Protein AF-A0A3D1PE70-F1 (afdb_monomer)

pLDDT: mean 78.67, std 14.37, range [37.0, 93.88]

Solvent-accessible surface area (backbone atoms only — not comparable to full-atom values): 13485 Å² total; per-residue (Å²): 124,36,51,36,52,61,86,93,71,68,88,75,80,62,60,31,45,85,54,36,92,69,59,23,53,46,77,56,96,89,38,70,42,50,42,61,92,52,40,62,61,41,65,96,78,42,99,58,45,47,35,40,75,51,27,94,82,65,48,43,40,75,50,73,81,62,88,86,64,77,74,84,58,88,68,78,70,80,57,68,86,72,36,98,80,73,73,86,62,95,57,90,55,54,62,60,55,51,52,50,31,46,50,36,60,48,36,80,76,49,80,69,43,70,45,99,84,59,30,42,30,40,68,47,76,37,80,96,67,79,42,68,54,73,47,71,52,56,78,43,95,89,44,94,51,60,36,67,59,71,69,66,44,69,69,52,53,49,64,24,28,57,50,49,53,52,52,50,52,53,39,54,75,43,95,47,53,92,82,54,88,85,88,81,57,70,67,55,54,29,56,76,70,53,48,73,77,47,81,89,54,53,72,67,55,50,53,51,50,52,53,56,39,53,65,74,89

Radius of gyration: 24.35 Å; Cα contacts (8 Å, |Δi|>4): 248; chains: 1; bounding box: 53×46×65 Å

Foldseek 3Di:
DFWWFDPPQDPLPCQLQVVQPQSQWDADPNDITGNRVRDPQCPPNDPHRSSQVRDPSRDTDDDDDPPPDDPVPVPDDDDCVLAPVSDFDDDPCPVVLVVVLVLLQCQPVAPWDQDPVLATKGKDADDVNPDMDIDFAAPFPPDPHTDNDSVVSVVRDSCLSLVSVSLVSVLRNDPCSPPDDDDDDLVVSCVSSVVVVDPVDDPVRSVVVSVVSPRRD

Sequence (217 aa):
MPYTIPNNSCVGCDNCRPQCPTGAIKIENNEYWIDPSVCNNCEGYYPEPQCVVACPNNFPMPRQAKRGRCKVEPREATSPDLFSNGKSNPFASAIAIWEACNVLSQRTSLPWEIDENSHMCYSRKITQGRGAIAFYITQSPNQNERVTKLEAIEALDIRAACIHLIFAAHATALDRPWEQEFAIDDRQIEKYLGLEKRKDLSKNAKLTLIKNILNQA

Secondary structure (DSSP, 8-state):
--EEPPTTT-----TTSTT-TT--EEEETTEEEE-TTT--TTTTT-SS-HHHHT-TT--PEE----TTS-----PPPS-GGG-TTS-----TTHHHHHHHHHHHHHGGGS--EE-TTS-EEEEEEEGGGTEEEEEE-EEETTEEEE--STHHHHT--THHHHHHHHHHHHHTT-SSTTT------HHHHHHHTTGGG--SS-HHHHHHHHHHHHTT-

Structure (mmCIF, N/CA/C/O backbone):
data_AF-A0A3D1PE70-F1
#
_entry.id   AF-A0A3D1PE70-F1
#
loop_
_atom_site.group_PDB
_atom_site.id
_atom_site.type_symbol
_atom_site.label_atom_id
_atom_site.label_alt_id
_atom_site.label_comp_id
_atom_site.label_asym_id
_atom_site.label_entity_id
_atom_site.label_seq_id
_atom_site.pdbx_PDB_ins_code
_atom_site.Cartn_x
_atom_site.Cartn_y
_atom_site.Cartn_z
_atom_site.occupancy
_atom_site.B_iso_or_equiv
_atom_site.auth_seq_id
_atom_site.auth_comp_id
_atom_site.auth_asym_id
_atom_site.auth_atom_id
_atom_site.pdbx_PDB_model_num
ATOM 1 N N . MET A 1 1 ? 23.855 -7.505 -13.836 1.00 60.97 1 MET A N 1
ATOM 2 C CA . MET A 1 1 ? 23.068 -6.301 -13.455 1.00 60.97 1 MET A CA 1
ATOM 3 C C . MET A 1 1 ? 22.885 -5.438 -14.693 1.00 60.97 1 MET A C 1
ATOM 5 O O . MET A 1 1 ? 23.907 -5.139 -15.298 1.00 60.97 1 MET A O 1
ATOM 9 N N . PRO A 1 2 ? 21.649 -5.065 -15.072 1.00 75.94 2 PRO A N 1
ATOM 10 C CA . PRO A 1 2 ? 21.391 -4.333 -16.312 1.00 75.94 2 PRO A CA 1
ATOM 11 C C . PRO A 1 2 ? 21.965 -2.909 -16.275 1.00 75.94 2 PRO A C 1
ATOM 13 O O . PRO A 1 2 ? 22.183 -2.334 -15.206 1.00 75.94 2 PRO A O 1
ATOM 16 N N . TYR A 1 3 ? 22.172 -2.333 -17.454 1.00 85.19 3 TYR A N 1
ATOM 17 C CA . TYR A 1 3 ? 22.677 -0.974 -17.657 1.00 85.19 3 TYR A CA 1
ATOM 18 C C . TYR A 1 3 ? 21.535 0.051 -17.748 1.00 85.19 3 TYR A C 1
ATOM 20 O O . TYR A 1 3 ? 20.396 -0.299 -18.049 1.00 85.19 3 TYR A O 1
ATOM 28 N N . THR A 1 4 ? 21.821 1.325 -17.472 1.00 88.44 4 THR A N 1
ATOM 29 C CA . THR A 1 4 ? 20.859 2.429 -17.612 1.00 88.44 4 THR A CA 1
ATOM 30 C C . THR A 1 4 ? 21.514 3.645 -18.258 1.00 88.44 4 THR A C 1
ATOM 32 O O . THR A 1 4 ? 22.680 3.949 -18.002 1.00 88.44 4 THR A O 1
ATOM 35 N N . ILE A 1 5 ? 20.745 4.365 -19.071 1.00 88.69 5 ILE A N 1
ATOM 36 C CA . ILE A 1 5 ? 21.130 5.661 -19.636 1.00 88.69 5 ILE A CA 1
ATOM 37 C C . ILE A 1 5 ? 20.519 6.739 -18.729 1.00 88.69 5 ILE A C 1
ATOM 39 O O . ILE A 1 5 ? 19.303 6.722 -18.537 1.00 88.69 5 ILE A O 1
ATOM 43 N N . PRO A 1 6 ? 21.312 7.614 -18.089 1.00 83.12 6 PRO A N 1
ATOM 44 C CA . PRO A 1 6 ? 20.760 8.717 -17.313 1.00 83.12 6 PRO A CA 1
ATOM 45 C C . PRO A 1 6 ? 20.106 9.755 -18.227 1.00 83.12 6 PRO A C 1
ATOM 47 O O . PRO A 1 6 ? 20.629 10.070 -19.300 1.00 83.12 6 PRO A O 1
ATOM 50 N N . ASN A 1 7 ? 18.992 10.326 -17.770 1.00 75.75 7 ASN A N 1
ATOM 51 C CA . ASN A 1 7 ? 18.306 11.406 -18.475 1.00 75.75 7 ASN A CA 1
ATOM 52 C C . ASN A 1 7 ? 19.275 12.576 -18.720 1.00 75.75 7 ASN A C 1
ATOM 54 O O . ASN A 1 7 ? 20.126 12.870 -17.877 1.00 75.75 7 ASN A O 1
ATOM 58 N N . ASN A 1 8 ? 19.155 13.227 -19.879 1.00 78.62 8 ASN A N 1
ATOM 59 C CA . ASN A 1 8 ? 20.004 14.341 -20.329 1.00 78.62 8 ASN A CA 1
ATOM 60 C C . ASN A 1 8 ? 21.509 14.038 -20.479 1.00 78.62 8 ASN A C 1
ATOM 62 O O . ASN A 1 8 ? 22.286 14.953 -20.730 1.00 78.62 8 ASN A O 1
ATOM 66 N N . SER A 1 9 ? 21.947 12.783 -20.331 1.00 80.81 9 SER A N 1
ATOM 67 C CA . SER A 1 9 ? 23.360 12.398 -20.520 1.00 80.81 9 SER A CA 1
ATOM 68 C C . SER A 1 9 ? 23.642 11.809 -21.909 1.00 80.81 9 SER A C 1
ATOM 70 O O . SER A 1 9 ? 24.790 11.737 -22.347 1.00 80.81 9 SER A O 1
ATOM 72 N N . CYS A 1 10 ? 22.596 11.384 -22.621 1.00 87.81 10 CYS A N 1
ATOM 73 C CA . CYS A 1 10 ? 22.691 10.874 -23.983 1.00 87.81 10 CYS A CA 1
ATOM 74 C C . CYS A 1 10 ? 22.552 12.012 -24.999 1.00 87.81 10 CYS A C 1
ATOM 76 O O . CYS A 1 10 ? 21.609 12.792 -24.929 1.00 87.81 10 CYS A O 1
ATOM 78 N N . VAL A 1 11 ? 23.452 12.056 -25.983 1.00 86.75 11 VAL A N 1
ATOM 79 C CA . VAL A 1 11 ? 23.419 13.027 -27.095 1.00 86.75 11 VAL A CA 1
ATOM 80 C C . VAL A 1 11 ? 22.665 12.513 -28.328 1.00 86.75 11 VAL A C 1
ATOM 82 O O . VAL A 1 11 ? 22.659 13.164 -29.365 1.00 86.75 11 VAL A O 1
ATOM 85 N N . GLY A 1 12 ? 22.065 11.323 -28.249 1.00 86.88 12 GLY A N 1
ATOM 86 C CA . GLY A 1 12 ? 21.242 10.766 -29.324 1.00 86.88 12 GLY A CA 1
ATOM 87 C C . GLY A 1 12 ? 21.992 10.316 -30.584 1.00 86.88 12 GLY A C 1
ATOM 88 O O . GLY A 1 12 ? 21.378 10.214 -31.637 1.00 86.88 12 GLY A O 1
ATOM 89 N N . CYS A 1 13 ? 23.295 10.022 -30.490 1.00 89.69 13 CYS A N 1
ATOM 90 C CA . CYS A 1 13 ? 24.147 9.657 -31.637 1.00 89.69 13 CYS A CA 1
ATOM 91 C C . CYS A 1 13 ? 23.858 8.290 -32.298 1.00 89.69 13 CYS A C 1
ATOM 93 O O . CYS A 1 13 ? 24.517 7.954 -33.271 1.00 89.69 13 CYS A O 1
ATOM 95 N N . ASP A 1 14 ? 22.933 7.490 -31.759 1.00 90.06 14 ASP A N 1
ATOM 96 C CA . ASP A 1 14 ? 22.527 6.146 -32.228 1.00 90.06 14 ASP A CA 1
ATOM 97 C C . ASP A 1 14 ? 23.630 5.065 -32.328 1.00 90.06 14 ASP A C 1
ATOM 99 O O . ASP A 1 14 ? 23.340 3.915 -32.634 1.00 90.06 14 ASP A O 1
ATOM 103 N N . ASN A 1 15 ? 24.889 5.357 -31.986 1.00 90.12 15 ASN A N 1
ATOM 104 C CA . ASN A 1 15 ? 26.000 4.399 -32.124 1.00 90.12 15 ASN A CA 1
ATOM 105 C C . ASN A 1 15 ? 25.818 3.090 -31.334 1.00 90.12 15 ASN A C 1
ATOM 107 O O . ASN A 1 15 ? 26.284 2.034 -31.757 1.00 90.12 15 ASN A O 1
ATOM 111 N N . CYS A 1 16 ? 25.169 3.142 -30.168 1.00 91.94 16 CYS A N 1
ATOM 112 C CA . CYS A 1 16 ? 25.052 1.988 -29.277 1.00 91.94 16 CYS A CA 1
ATOM 113 C C . CYS A 1 16 ? 23.920 1.024 -29.663 1.00 91.94 16 CYS A C 1
ATOM 115 O O . CYS A 1 16 ? 24.015 -0.167 -29.366 1.00 91.94 16 CYS A O 1
ATOM 117 N N . ARG A 1 17 ? 22.856 1.504 -30.319 1.00 91.62 17 ARG A N 1
ATOM 118 C CA . ARG A 1 17 ? 21.642 0.719 -30.592 1.00 91.62 17 ARG A CA 1
ATOM 119 C C . ARG A 1 17 ? 21.876 -0.431 -31.585 1.00 91.62 17 ARG A C 1
ATOM 121 O O . ARG A 1 17 ? 21.475 -1.545 -31.248 1.00 91.62 17 ARG A O 1
ATOM 128 N N . PRO A 1 18 ? 22.563 -0.241 -32.731 1.00 92.94 18 PRO A N 1
ATOM 129 C CA . PRO A 1 18 ? 22.890 -1.333 -33.654 1.00 92.94 18 PRO A CA 1
ATOM 130 C C . PRO A 1 18 ? 23.820 -2.394 -33.057 1.00 92.94 18 PRO A C 1
ATOM 132 O O . PRO A 1 18 ? 23.834 -3.527 -33.521 1.00 92.94 18 PRO A O 1
ATOM 135 N N . GLN A 1 19 ? 24.595 -2.036 -32.029 1.00 92.19 19 GLN A N 1
ATOM 136 C CA . GLN A 1 19 ? 25.578 -2.923 -31.401 1.00 92.19 19 GLN A CA 1
ATOM 137 C C . GLN A 1 19 ? 24.966 -3.841 -30.333 1.00 92.19 19 GLN A C 1
ATOM 139 O O . GLN A 1 19 ? 25.649 -4.710 -29.795 1.00 92.19 19 GLN A O 1
ATOM 144 N N . CYS A 1 20 ? 23.694 -3.644 -29.968 1.00 93.88 20 CYS A N 1
ATOM 145 C CA . CYS A 1 20 ? 23.045 -4.427 -28.923 1.00 93.88 20 CYS A CA 1
ATOM 146 C C . CYS A 1 20 ? 22.500 -5.756 -29.483 1.00 93.88 20 CYS A C 1
ATOM 148 O O . CYS A 1 20 ? 21.502 -5.730 -30.206 1.00 93.88 20 CYS A O 1
ATOM 150 N N . PRO A 1 21 ? 23.061 -6.924 -29.105 1.00 93.12 21 PRO A N 1
ATOM 151 C CA . PRO A 1 21 ? 22.669 -8.212 -29.687 1.00 93.12 21 PRO A CA 1
ATOM 152 C C . PRO A 1 21 ? 21.243 -8.638 -29.318 1.00 93.12 21 PRO A C 1
ATOM 154 O O . PRO A 1 21 ? 20.596 -9.354 -30.074 1.00 93.12 21 PRO A O 1
ATOM 157 N N . THR A 1 22 ? 20.733 -8.187 -28.168 1.00 92.50 22 THR A N 1
ATOM 158 C CA . THR A 1 22 ? 19.374 -8.508 -27.707 1.00 92.50 22 THR A CA 1
ATOM 159 C C . THR A 1 22 ? 18.339 -7.451 -28.092 1.00 92.50 22 THR A C 1
ATOM 161 O O . THR A 1 22 ? 17.163 -7.608 -27.779 1.00 92.50 22 THR A O 1
ATOM 164 N N . GLY A 1 23 ? 18.747 -6.352 -28.739 1.00 92.00 23 GLY A N 1
ATOM 165 C CA . GLY A 1 23 ? 17.838 -5.246 -29.057 1.00 92.00 23 GLY A CA 1
ATOM 166 C C . GLY A 1 23 ? 17.273 -4.534 -27.820 1.00 92.00 23 GLY A C 1
ATOM 167 O O . GLY A 1 23 ? 16.188 -3.959 -27.873 1.00 92.00 23 GLY A O 1
ATOM 168 N N . ALA A 1 24 ? 17.989 -4.565 -26.690 1.00 93.00 24 ALA A N 1
ATOM 169 C CA . ALA A 1 24 ? 17.537 -3.959 -25.438 1.00 93.00 24 ALA A CA 1
ATOM 170 C C . ALA A 1 24 ? 17.485 -2.418 -25.472 1.00 93.00 24 ALA A C 1
ATOM 172 O O . ALA A 1 24 ? 16.843 -1.822 -24.613 1.00 93.00 24 ALA A O 1
ATOM 173 N N . ILE A 1 25 ? 18.152 -1.761 -26.426 1.00 92.50 25 ILE A N 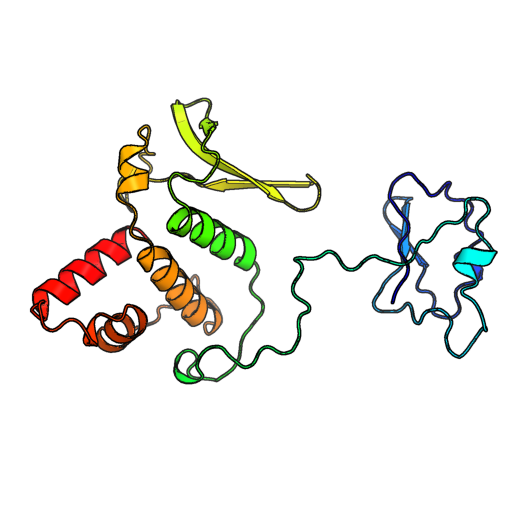1
ATOM 174 C CA . ILE A 1 25 ? 18.187 -0.294 -26.539 1.00 92.50 25 ILE A CA 1
ATOM 175 C C . ILE A 1 25 ? 17.018 0.184 -27.405 1.00 92.50 25 ILE A C 1
ATOM 177 O O . ILE A 1 25 ? 16.936 -0.142 -28.591 1.00 92.50 25 ILE A O 1
ATOM 181 N N . LYS A 1 26 ? 16.127 0.979 -26.813 1.00 91.56 26 LYS A N 1
ATOM 182 C CA . LYS A 1 26 ? 14.909 1.508 -27.439 1.00 91.56 26 LYS A CA 1
ATOM 183 C C . LYS A 1 26 ? 14.900 3.036 -27.386 1.00 91.56 26 LYS A C 1
ATOM 185 O O . LYS A 1 26 ? 15.589 3.644 -26.570 1.00 91.56 26 LYS A O 1
ATOM 190 N N . ILE A 1 27 ? 14.114 3.643 -28.271 1.00 90.94 27 ILE A N 1
ATOM 191 C CA . ILE A 1 27 ? 13.908 5.092 -28.335 1.00 90.94 27 ILE A CA 1
ATOM 192 C C . ILE A 1 27 ? 12.465 5.368 -27.918 1.00 90.94 27 ILE A C 1
ATOM 194 O O . ILE A 1 27 ? 11.539 4.797 -28.493 1.00 90.94 27 ILE A O 1
ATOM 198 N N . GLU A 1 28 ? 12.275 6.227 -26.923 1.00 86.38 2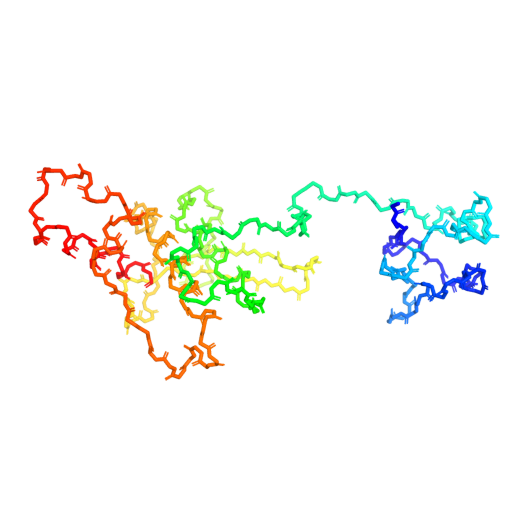8 GLU A N 1
ATOM 199 C CA . GLU A 1 28 ? 10.965 6.682 -26.453 1.00 86.38 28 GLU A CA 1
ATOM 200 C C . GLU A 1 28 ? 11.048 8.189 -26.181 1.00 86.38 28 GLU A C 1
ATOM 202 O O . GLU A 1 28 ? 11.959 8.641 -25.498 1.00 86.38 28 GLU A O 1
ATOM 207 N N . ASN A 1 29 ? 10.129 8.988 -26.735 1.00 84.44 29 ASN A N 1
ATOM 208 C CA . ASN A 1 29 ? 10.133 10.457 -26.604 1.00 84.44 29 ASN A CA 1
ATOM 209 C C . ASN A 1 29 ? 11.464 11.132 -27.005 1.00 84.44 29 ASN A C 1
ATOM 211 O O . ASN A 1 29 ? 11.902 12.072 -26.350 1.00 84.44 29 ASN A O 1
ATOM 215 N N . ASN A 1 30 ? 12.113 10.651 -28.073 1.00 83.62 30 ASN A N 1
ATOM 216 C CA . ASN A 1 30 ? 13.456 11.072 -28.512 1.00 83.62 30 ASN A CA 1
ATOM 217 C C . ASN A 1 30 ? 14.587 10.833 -27.490 1.00 83.62 30 ASN A C 1
ATOM 219 O O . ASN A 1 30 ? 15.711 11.282 -27.706 1.00 83.62 30 ASN A O 1
ATOM 223 N N . GLU A 1 31 ? 14.333 10.081 -26.419 1.00 85.06 31 GLU A N 1
ATOM 224 C CA . GLU A 1 31 ? 15.346 9.653 -25.462 1.00 85.06 31 GLU A CA 1
ATOM 225 C C . GLU A 1 31 ? 15.670 8.168 -25.651 1.00 85.06 31 GLU A C 1
ATOM 227 O O . GLU A 1 31 ? 14.797 7.327 -25.884 1.00 85.06 31 GLU A O 1
ATOM 232 N N . TYR A 1 32 ? 16.954 7.836 -25.537 1.00 89.25 32 TYR A N 1
ATOM 233 C CA . TYR A 1 32 ? 17.416 6.453 -25.565 1.00 89.25 32 TYR A CA 1
ATOM 234 C C . TYR A 1 32 ? 17.303 5.844 -24.173 1.00 89.25 32 TYR A C 1
ATOM 236 O O . TYR A 1 32 ? 17.792 6.411 -23.194 1.00 89.25 32 TYR A O 1
ATOM 244 N N . TRP A 1 33 ? 16.733 4.647 -24.093 1.00 89.81 33 TRP A N 1
ATOM 245 C CA . TRP A 1 33 ? 16.638 3.888 -22.853 1.00 89.81 33 TRP A CA 1
ATOM 246 C C . TRP A 1 33 ? 16.947 2.408 -23.079 1.00 89.81 33 TRP A C 1
ATOM 248 O O . TRP A 1 33 ? 16.923 1.904 -24.202 1.00 89.81 33 TRP A O 1
ATOM 258 N N . ILE A 1 34 ? 17.285 1.710 -21.995 1.00 90.50 34 ILE A N 1
ATOM 259 C CA . ILE A 1 34 ? 17.635 0.286 -22.017 1.00 90.50 34 ILE A CA 1
ATOM 260 C C . ILE A 1 34 ? 16.551 -0.488 -21.288 1.00 90.50 34 ILE A C 1
ATOM 262 O O . ILE A 1 34 ? 16.301 -0.236 -20.108 1.00 90.50 34 ILE A O 1
ATOM 266 N N . ASP A 1 35 ? 15.952 -1.450 -21.979 1.00 88.06 35 ASP A N 1
ATOM 267 C CA . ASP A 1 35 ? 14.992 -2.383 -21.416 1.00 88.06 35 ASP A CA 1
ATOM 268 C C . ASP A 1 35 ? 15.711 -3.407 -20.518 1.00 88.06 35 ASP A C 1
ATOM 270 O O . ASP A 1 35 ? 16.428 -4.284 -21.015 1.00 88.06 35 ASP A O 1
ATOM 274 N N . PRO A 1 36 ? 15.548 -3.327 -19.183 1.00 85.75 36 PRO A N 1
ATOM 275 C CA . PRO A 1 36 ? 16.258 -4.202 -18.261 1.00 85.75 36 PRO A CA 1
ATOM 276 C C . PRO A 1 36 ? 15.756 -5.648 -18.309 1.00 85.75 36 PRO A C 1
ATOM 278 O O . PRO A 1 36 ? 16.435 -6.515 -17.772 1.00 85.75 36 PRO A O 1
ATOM 281 N N . SER A 1 37 ? 14.582 -5.906 -18.899 1.00 83.88 37 SER A N 1
ATOM 282 C CA . SER A 1 37 ? 14.045 -7.264 -19.047 1.00 83.88 37 SER A CA 1
ATOM 283 C C . SER A 1 37 ? 14.691 -8.028 -20.205 1.00 83.88 37 SER A C 1
ATOM 285 O O . SER A 1 37 ? 14.715 -9.254 -20.193 1.00 83.88 37 SER A O 1
ATOM 287 N N . VAL A 1 38 ? 15.258 -7.299 -21.172 1.00 88.31 38 VAL A N 1
ATOM 288 C CA . VAL A 1 38 ? 15.882 -7.843 -22.389 1.00 88.31 38 VAL A CA 1
ATOM 289 C C . VAL A 1 38 ? 17.413 -7.744 -22.338 1.00 88.31 38 VAL A C 1
ATOM 291 O O . VAL A 1 38 ? 18.130 -8.488 -23.010 1.00 88.31 38 VAL A O 1
ATOM 294 N N . CYS A 1 39 ? 17.955 -6.817 -21.547 1.00 90.81 39 CYS A N 1
ATOM 295 C CA . CYS A 1 39 ? 19.394 -6.644 -21.389 1.00 90.81 39 CYS A CA 1
ATOM 296 C C . CYS A 1 39 ? 20.017 -7.815 -20.610 1.00 90.81 39 CYS A C 1
ATOM 298 O O . CYS A 1 39 ? 19.806 -7.955 -19.407 1.00 90.81 39 CYS A O 1
ATOM 300 N N . ASN A 1 40 ? 20.854 -8.602 -21.287 1.00 90.75 40 ASN A N 1
ATOM 301 C CA . ASN A 1 40 ? 21.617 -9.709 -20.705 1.00 90.75 40 ASN A CA 1
ATOM 302 C C . ASN A 1 40 ? 23.107 -9.367 -20.509 1.00 90.75 40 ASN A C 1
ATOM 304 O O . ASN A 1 40 ? 23.944 -10.258 -20.482 1.00 90.75 40 ASN A O 1
ATOM 308 N N . ASN A 1 41 ? 23.467 -8.081 -20.463 1.00 89.69 41 ASN A N 1
ATOM 309 C CA . ASN A 1 41 ? 24.861 -7.628 -20.371 1.00 89.69 41 ASN A CA 1
ATOM 310 C C . ASN A 1 41 ? 25.785 -8.100 -21.513 1.00 89.69 41 ASN A C 1
ATOM 312 O O . ASN A 1 41 ? 26.997 -8.130 -21.339 1.00 89.69 41 ASN A O 1
ATOM 316 N N . CYS A 1 42 ? 25.226 -8.416 -22.688 1.00 91.38 42 CYS A N 1
ATOM 317 C CA . CYS A 1 42 ? 25.945 -9.031 -23.814 1.00 91.38 42 CYS A CA 1
ATOM 318 C C . CYS A 1 42 ? 26.532 -10.421 -23.502 1.00 91.38 42 CYS A C 1
ATOM 320 O O . CYS A 1 42 ? 27.326 -10.933 -24.294 1.00 91.38 42 CYS A O 1
ATOM 322 N N . GLU A 1 43 ? 26.113 -11.060 -22.404 1.00 90.88 43 GLU A N 1
ATOM 323 C CA . GLU A 1 43 ? 26.538 -12.414 -22.050 1.00 90.88 43 GLU A CA 1
ATOM 324 C C . GLU A 1 43 ? 26.170 -13.396 -23.173 1.00 90.88 43 GLU A C 1
ATOM 326 O O . GLU A 1 43 ? 25.064 -13.364 -23.715 1.00 90.88 43 GLU A O 1
ATOM 331 N N . GLY A 1 44 ? 27.125 -14.246 -23.558 1.00 91.12 44 GLY A N 1
ATOM 332 C CA . GLY A 1 44 ? 26.972 -15.189 -24.672 1.00 91.12 44 GLY A CA 1
ATOM 333 C C . GLY A 1 44 ? 27.202 -14.600 -26.070 1.00 91.12 44 GLY A C 1
ATOM 334 O O . GLY A 1 44 ? 27.226 -15.364 -27.029 1.00 91.12 44 GLY A O 1
ATOM 335 N N . TYR A 1 45 ? 27.417 -13.284 -26.194 1.00 91.69 45 TYR A N 1
ATOM 336 C CA . TYR A 1 45 ? 27.720 -12.624 -27.472 1.00 91.69 45 TYR A CA 1
ATOM 337 C C . TYR A 1 45 ? 29.105 -11.969 -27.476 1.00 91.69 45 TYR A C 1
ATOM 339 O O . TYR A 1 45 ? 29.873 -12.167 -28.413 1.00 91.69 45 TYR A O 1
ATOM 347 N N . TYR A 1 46 ? 29.440 -11.217 -26.423 1.00 91.12 46 TYR A N 1
ATOM 348 C CA . TYR A 1 46 ? 30.694 -10.466 -26.316 1.00 91.12 46 TYR A CA 1
ATOM 349 C C . TYR A 1 46 ? 31.271 -10.551 -24.894 1.00 91.12 46 TYR A C 1
ATOM 351 O O . TYR A 1 46 ? 30.505 -10.705 -23.943 1.00 91.12 46 TYR A O 1
ATOM 359 N N . PRO A 1 47 ? 32.603 -10.422 -24.721 1.00 89.12 47 PRO A N 1
ATOM 360 C CA . PRO A 1 47 ? 33.229 -10.419 -23.396 1.00 89.12 47 PRO A CA 1
ATOM 361 C C . PRO A 1 47 ? 32.909 -9.150 -22.593 1.00 89.12 47 PRO A C 1
ATOM 363 O O . PRO A 1 47 ? 32.940 -9.175 -21.367 1.00 89.12 47 PRO A O 1
ATOM 366 N N . GLU A 1 48 ? 32.581 -8.052 -23.280 1.00 88.69 48 GLU A N 1
ATOM 367 C CA . GLU A 1 48 ? 32.240 -6.766 -22.676 1.00 88.69 48 GLU A CA 1
ATOM 368 C C . GLU A 1 48 ? 30.992 -6.150 -23.339 1.00 88.69 48 GLU A C 1
ATOM 370 O O . GLU A 1 48 ? 30.734 -6.392 -24.527 1.00 88.69 48 GLU A O 1
ATOM 375 N N . PRO A 1 49 ? 30.208 -5.328 -22.612 1.00 91.12 49 PRO A N 1
ATOM 376 C CA . PRO A 1 49 ? 29.015 -4.686 -23.155 1.00 91.12 49 PRO A CA 1
ATOM 377 C C . PRO A 1 49 ? 29.333 -3.692 -24.276 1.00 91.12 49 PRO A C 1
ATOM 379 O O . PRO A 1 49 ? 29.867 -2.606 -24.045 1.00 91.12 49 PRO A O 1
ATOM 382 N N . GLN A 1 50 ? 28.909 -4.022 -25.496 1.00 93.00 50 GLN A N 1
ATOM 383 C CA . GLN A 1 50 ? 29.209 -3.216 -26.685 1.00 93.00 50 GLN A CA 1
ATOM 384 C C . GLN A 1 50 ? 28.611 -1.806 -26.626 1.00 93.00 50 GLN A C 1
ATOM 386 O O . GLN A 1 50 ? 29.184 -0.860 -27.154 1.00 93.00 50 GLN A O 1
ATOM 391 N N . CYS A 1 51 ? 27.488 -1.630 -25.926 1.00 91.88 51 CYS A N 1
ATOM 392 C CA . CYS A 1 51 ? 26.871 -0.319 -25.742 1.00 91.88 51 CYS A CA 1
ATOM 393 C C . CYS A 1 51 ? 27.718 0.652 -24.904 1.00 91.88 51 CYS A C 1
ATOM 395 O O . CYS A 1 51 ? 27.582 1.860 -25.083 1.00 91.88 51 CYS A O 1
ATOM 397 N N . VAL A 1 52 ? 28.579 0.141 -24.017 1.00 90.38 52 VAL A N 1
ATOM 398 C CA . VAL A 1 52 ? 29.524 0.946 -23.229 1.00 90.38 52 VAL A CA 1
ATOM 399 C C . VAL A 1 52 ? 30.729 1.310 -24.090 1.00 90.38 52 VAL A C 1
ATOM 401 O O . VAL A 1 52 ? 31.102 2.476 -24.150 1.00 90.38 52 VAL A O 1
ATOM 404 N N . VAL A 1 53 ? 31.270 0.331 -24.822 1.00 89.81 53 VAL A N 1
ATOM 405 C CA . VAL A 1 53 ? 32.424 0.510 -25.720 1.00 89.81 53 VAL A CA 1
ATOM 406 C C . VAL A 1 53 ? 32.115 1.495 -26.853 1.00 89.81 53 VAL A C 1
ATOM 408 O O . VAL A 1 53 ? 32.942 2.335 -27.192 1.00 89.81 53 VAL A O 1
ATOM 411 N N . ALA A 1 54 ? 30.912 1.425 -27.425 1.00 89.19 54 ALA A N 1
ATOM 412 C CA . ALA A 1 54 ? 30.503 2.268 -28.546 1.00 89.19 54 ALA A CA 1
ATOM 413 C C . ALA A 1 54 ? 30.121 3.705 -28.146 1.00 89.19 54 ALA A C 1
ATOM 415 O O . ALA A 1 54 ? 29.897 4.542 -29.026 1.00 89.19 54 ALA A O 1
ATOM 416 N N . CYS A 1 55 ? 29.989 4.012 -26.849 1.00 90.00 55 CYS A N 1
ATOM 417 C CA . CYS A 1 55 ? 29.537 5.332 -26.424 1.00 90.00 55 CYS A CA 1
ATOM 418 C C . CYS A 1 55 ? 30.701 6.312 -26.220 1.00 90.00 55 CYS A C 1
ATOM 420 O O . CYS A 1 55 ? 31.526 6.096 -25.332 1.00 90.00 55 CYS A O 1
ATOM 422 N N . PRO A 1 56 ? 30.715 7.459 -26.925 1.00 85.62 56 PRO A N 1
ATOM 423 C CA . PRO A 1 56 ? 31.775 8.459 -26.776 1.00 85.62 56 PRO A CA 1
ATOM 424 C C . PRO A 1 56 ? 31.779 9.133 -25.395 1.00 85.62 56 PRO A C 1
ATOM 426 O O . PRO A 1 56 ? 32.815 9.606 -24.941 1.00 85.62 56 PRO A O 1
ATOM 429 N N . ASN A 1 57 ? 30.629 9.153 -24.713 1.00 83.62 57 ASN A N 1
ATOM 430 C CA . ASN A 1 57 ? 30.436 9.835 -23.431 1.00 83.62 57 ASN A CA 1
ATOM 431 C C . ASN A 1 57 ? 30.413 8.865 -22.236 1.00 83.62 57 ASN A C 1
ATOM 433 O O . ASN A 1 57 ? 30.018 9.260 -21.143 1.00 83.62 57 ASN A O 1
ATOM 437 N N . ASN A 1 58 ? 30.800 7.599 -22.434 1.00 79.00 58 ASN A N 1
ATOM 438 C CA . ASN A 1 58 ? 30.854 6.569 -21.389 1.00 79.00 58 ASN A CA 1
ATOM 439 C C . ASN A 1 58 ? 29.500 6.278 -20.688 1.00 79.00 58 ASN A C 1
ATOM 441 O O . ASN A 1 58 ? 29.443 5.946 -19.504 1.00 79.00 58 ASN A O 1
ATOM 445 N N . PHE A 1 59 ? 28.391 6.391 -21.430 1.00 82.00 59 PHE A N 1
ATOM 446 C CA . PHE A 1 59 ? 27.050 5.948 -21.018 1.00 82.00 59 PHE A CA 1
ATOM 447 C C . PHE A 1 59 ? 26.583 4.819 -21.943 1.00 82.00 59 PHE A C 1
ATOM 449 O O . PHE A 1 59 ? 26.655 4.979 -23.153 1.00 82.00 59 PHE A O 1
ATOM 456 N N . PRO A 1 60 ? 26.031 3.701 -21.460 1.00 83.75 60 PRO A N 1
ATOM 457 C CA . PRO A 1 60 ? 25.262 3.566 -20.229 1.00 83.75 60 PRO A CA 1
ATOM 458 C C . PRO A 1 60 ? 26.090 3.116 -19.020 1.00 83.75 60 PRO A C 1
ATOM 460 O O . PRO A 1 60 ? 27.097 2.432 -19.154 1.00 83.75 60 PRO A O 1
ATOM 463 N N . MET A 1 61 ? 25.621 3.444 -17.815 1.00 86.00 61 MET A N 1
ATOM 464 C CA . MET A 1 61 ? 26.265 3.035 -16.559 1.00 86.00 61 MET A CA 1
ATOM 465 C C . MET A 1 61 ? 25.553 1.828 -15.930 1.00 86.00 61 MET A C 1
ATOM 467 O O . MET A 1 61 ? 24.344 1.660 -16.138 1.00 86.00 61 MET A O 1
ATOM 471 N N . PRO A 1 62 ? 26.251 1.003 -15.123 1.00 84.94 62 PRO A N 1
ATOM 472 C CA . PRO A 1 62 ? 25.619 -0.060 -14.351 1.00 84.94 62 PRO A CA 1
ATOM 473 C C . PRO A 1 62 ? 24.488 0.499 -13.488 1.00 84.94 62 PRO A C 1
ATOM 475 O O . PRO A 1 62 ? 24.673 1.454 -12.726 1.00 84.94 62 PRO A O 1
ATOM 478 N N . ARG A 1 63 ? 23.294 -0.088 -13.595 1.00 77.31 63 ARG A N 1
ATOM 479 C CA . ARG A 1 63 ? 22.146 0.361 -12.811 1.00 77.31 63 ARG A CA 1
ATOM 480 C C . ARG A 1 63 ? 22.391 0.027 -11.344 1.00 77.31 63 ARG A C 1
ATOM 482 O O . ARG A 1 63 ? 22.322 -1.134 -10.944 1.00 77.31 63 ARG A O 1
ATOM 489 N N . GLN A 1 64 ? 22.637 1.047 -10.529 1.00 69.56 64 GLN A N 1
ATOM 490 C CA . GLN A 1 64 ? 22.713 0.864 -9.085 1.00 69.56 64 GLN A CA 1
ATOM 491 C C . GLN A 1 64 ? 21.356 0.385 -8.562 1.00 69.56 64 GLN A C 1
ATOM 493 O O . GLN A 1 64 ? 20.306 0.959 -8.877 1.00 69.56 64 GLN A O 1
ATOM 498 N N . ALA A 1 65 ? 21.366 -0.674 -7.753 1.00 59.53 65 ALA A N 1
ATOM 499 C CA . ALA A 1 65 ? 20.180 -1.086 -7.024 1.00 59.53 65 ALA A CA 1
ATOM 500 C C . ALA A 1 65 ? 19.760 0.070 -6.104 1.00 59.53 65 ALA A C 1
ATOM 502 O O . ALA A 1 65 ? 20.480 0.426 -5.171 1.00 59.53 65 ALA A O 1
ATOM 503 N N . LYS A 1 66 ? 18.596 0.677 -6.367 1.00 59.12 66 LYS A N 1
ATOM 504 C CA . LYS A 1 66 ? 18.015 1.647 -5.434 1.00 59.12 66 LYS A CA 1
ATOM 505 C C . LYS A 1 66 ? 17.708 0.904 -4.135 1.00 59.12 66 LYS A C 1
ATOM 507 O O . LYS A 1 66 ? 16.787 0.085 -4.104 1.00 59.12 66 LYS A O 1
ATOM 512 N N . ARG A 1 67 ? 18.471 1.181 -3.073 1.00 45.75 67 ARG A N 1
ATOM 513 C CA . ARG A 1 67 ? 18.128 0.739 -1.715 1.00 45.75 67 ARG A CA 1
ATOM 514 C C . ARG A 1 67 ? 16.721 1.266 -1.412 1.00 45.75 67 ARG A C 1
ATOM 516 O O . ARG A 1 67 ? 16.492 2.467 -1.502 1.00 45.75 67 ARG A O 1
ATOM 523 N N . GLY A 1 68 ? 15.771 0.366 -1.159 1.00 52.47 68 GLY A N 1
ATOM 524 C CA . GLY A 1 68 ? 14.381 0.718 -0.841 1.00 52.47 68 GLY A CA 1
ATOM 525 C C . GLY A 1 68 ? 13.326 0.422 -1.915 1.00 52.47 68 GLY A C 1
ATOM 526 O O . GLY A 1 68 ? 12.144 0.568 -1.623 1.00 52.47 68 GLY A O 1
ATOM 527 N N . ARG A 1 69 ? 13.679 -0.057 -3.121 1.00 43.00 69 ARG A N 1
ATOM 528 C CA . ARG A 1 69 ? 12.690 -0.762 -3.961 1.00 43.00 69 ARG A CA 1
ATOM 529 C C . ARG A 1 69 ? 12.789 -2.240 -3.629 1.00 43.00 69 ARG A C 1
ATOM 531 O O . ARG A 1 69 ? 13.830 -2.842 -3.881 1.00 43.00 69 ARG A O 1
ATOM 538 N N . CYS A 1 70 ? 11.734 -2.801 -3.039 1.00 44.66 70 CYS A N 1
ATOM 539 C CA . CYS A 1 70 ? 11.649 -4.237 -2.820 1.00 44.66 70 CYS A CA 1
ATOM 540 C C . CYS A 1 70 ? 12.001 -4.959 -4.115 1.00 44.66 70 CYS A C 1
ATOM 542 O O . CYS A 1 70 ? 11.315 -4.816 -5.127 1.00 44.66 70 CYS A O 1
ATOM 544 N N . LYS A 1 71 ? 13.081 -5.738 -4.062 1.00 37.00 71 LYS A N 1
ATOM 545 C CA . LYS A 1 71 ? 13.216 -6.920 -4.896 1.00 37.00 71 LYS A CA 1
ATOM 546 C C . LYS A 1 71 ? 11.892 -7.663 -4.699 1.00 37.00 71 LYS A C 1
ATOM 548 O O . LYS A 1 71 ? 11.544 -7.966 -3.555 1.00 37.00 71 LYS A O 1
ATOM 553 N N . VAL A 1 72 ? 11.099 -7.828 -5.757 1.00 42.16 72 VAL A N 1
ATOM 554 C CA . VAL A 1 72 ? 9.947 -8.736 -5.713 1.00 42.16 72 VAL A CA 1
ATOM 555 C C . VAL A 1 72 ? 10.555 -10.133 -5.743 1.00 42.16 72 VAL A C 1
ATOM 557 O O . VAL A 1 72 ? 10.566 -10.816 -6.755 1.00 42.16 72 VAL A O 1
ATOM 560 N N . GLU A 1 73 ? 11.198 -10.497 -4.637 1.00 40.75 73 GLU A N 1
ATOM 561 C CA . GLU A 1 73 ? 11.288 -11.890 -4.247 1.00 40.75 73 GLU A CA 1
ATOM 562 C C . GLU A 1 73 ? 9.830 -12.361 -4.129 1.00 40.75 73 GLU A C 1
ATOM 564 O O . GLU A 1 73 ? 8.991 -11.572 -3.665 1.00 40.75 73 GLU A O 1
ATOM 569 N N . PRO A 1 74 ? 9.490 -13.586 -4.556 1.00 43.75 74 PRO A N 1
ATOM 570 C CA . PRO A 1 74 ? 8.235 -14.206 -4.168 1.00 43.75 74 PRO A CA 1
ATOM 571 C C . PRO A 1 74 ? 8.203 -14.186 -2.640 1.00 43.75 74 PRO A C 1
ATOM 573 O O . PRO A 1 74 ? 8.887 -14.957 -1.974 1.00 43.75 74 PRO A O 1
ATOM 576 N N . ARG A 1 75 ? 7.508 -13.199 -2.076 1.00 43.94 75 ARG A N 1
ATOM 577 C CA . ARG A 1 75 ? 7.332 -13.107 -0.636 1.00 43.94 75 ARG A CA 1
ATOM 578 C C . ARG A 1 75 ? 6.494 -14.308 -0.253 1.00 43.94 75 ARG A C 1
ATOM 580 O O . ARG A 1 75 ? 5.443 -14.525 -0.857 1.00 43.94 75 ARG A O 1
ATOM 587 N N . GLU A 1 76 ? 6.955 -15.066 0.735 1.00 45.75 76 GLU A N 1
ATOM 588 C CA . GLU A 1 76 ? 6.071 -15.996 1.424 1.00 45.75 76 GLU A CA 1
ATOM 589 C C . GLU A 1 76 ? 4.809 -15.230 1.813 1.00 45.75 76 GLU A C 1
ATOM 591 O O . GLU A 1 76 ? 4.881 -14.111 2.335 1.00 45.75 76 GLU A O 1
ATOM 596 N N . ALA A 1 77 ? 3.661 -15.792 1.438 1.00 45.38 77 ALA A N 1
ATOM 597 C CA . ALA A 1 77 ? 2.378 -15.149 1.625 1.00 45.38 77 ALA A CA 1
ATOM 598 C C . ALA A 1 77 ? 2.230 -14.729 3.091 1.00 45.38 77 ALA A C 1
ATOM 600 O O . ALA A 1 77 ? 2.372 -15.541 4.008 1.00 45.38 77 ALA A O 1
ATOM 601 N N . THR A 1 78 ? 1.952 -13.446 3.309 1.00 45.28 78 THR A N 1
ATOM 602 C CA . THR A 1 78 ? 1.602 -12.919 4.624 1.00 45.28 78 THR A CA 1
ATOM 603 C C . THR A 1 78 ? 0.388 -13.695 5.126 1.00 45.28 78 THR A C 1
ATOM 605 O O . THR A 1 78 ? -0.669 -13.553 4.531 1.00 45.28 78 THR A O 1
ATOM 608 N N . SER A 1 79 ? 0.563 -14.516 6.171 1.00 48.19 79 SER A N 1
ATOM 609 C CA . SER A 1 79 ? -0.450 -15.371 6.817 1.00 48.19 79 SER A CA 1
ATOM 610 C C . SER A 1 79 ? -1.434 -16.054 5.841 1.00 48.19 79 SER A C 1
ATOM 612 O O . SER A 1 79 ? -2.388 -15.421 5.391 1.00 48.19 79 SER A O 1
ATOM 614 N N . PRO A 1 80 ? -1.282 -17.365 5.571 1.00 49.00 80 PRO A N 1
ATOM 615 C CA . PRO A 1 80 ? -2.179 -18.116 4.681 1.00 49.00 80 PRO A CA 1
ATOM 616 C C . PRO A 1 80 ? -3.674 -17.953 5.005 1.00 49.00 80 PRO A C 1
ATOM 618 O O . PRO A 1 80 ? -4.506 -18.027 4.109 1.00 49.00 80 PRO A O 1
ATOM 621 N N . ASP A 1 81 ? -4.002 -17.669 6.269 1.00 52.25 81 ASP A N 1
ATOM 622 C CA . ASP A 1 81 ? -5.368 -17.492 6.768 1.00 52.25 81 ASP A CA 1
ATOM 623 C C . ASP A 1 81 ? -6.045 -16.183 6.313 1.00 52.25 81 ASP A C 1
ATOM 625 O O . ASP A 1 81 ? -7.258 -16.052 6.453 1.00 52.25 81 ASP A O 1
ATOM 629 N N . LEU A 1 82 ? -5.291 -15.196 5.808 1.00 46.38 82 LEU A N 1
ATOM 630 C CA . LEU A 1 82 ? -5.840 -13.901 5.374 1.00 46.38 82 LEU A CA 1
ATOM 631 C C . LEU A 1 82 ? -6.475 -13.976 3.972 1.00 46.38 82 LEU A C 1
ATOM 633 O O . LEU A 1 82 ? -7.348 -13.177 3.644 1.00 46.38 82 LEU A O 1
ATOM 637 N N . PHE A 1 83 ? -6.063 -14.945 3.150 1.00 48.91 83 PHE A N 1
ATOM 638 C CA . PHE A 1 83 ? -6.556 -15.122 1.786 1.00 48.91 83 PHE A CA 1
ATOM 639 C C . PHE A 1 83 ? -7.195 -16.497 1.649 1.00 48.91 83 PHE A C 1
ATOM 641 O O . PHE A 1 83 ? -6.498 -17.502 1.534 1.00 48.91 83 PHE A O 1
ATOM 648 N N . SER A 1 84 ? -8.525 -16.546 1.571 1.00 44.28 84 SER A N 1
ATOM 649 C CA . SER A 1 84 ? -9.301 -17.791 1.455 1.00 44.28 84 SER A CA 1
ATOM 650 C C . SER A 1 84 ? -8.893 -18.668 0.258 1.00 44.28 84 SER A C 1
ATOM 652 O O . SER A 1 84 ? -9.214 -19.851 0.221 1.00 44.28 84 SER A O 1
ATOM 654 N N . ASN A 1 85 ? -8.195 -18.092 -0.730 1.00 43.66 85 ASN A N 1
ATOM 655 C CA . ASN A 1 85 ? -7.720 -18.752 -1.948 1.00 43.66 85 ASN A CA 1
ATOM 656 C C . ASN A 1 85 ? -6.180 -18.797 -2.097 1.00 43.66 85 ASN A C 1
ATOM 658 O O . ASN A 1 85 ? -5.695 -19.311 -3.106 1.00 43.66 85 ASN A O 1
ATOM 662 N N . GLY A 1 86 ? -5.411 -18.239 -1.152 1.00 50.38 86 GLY A N 1
ATOM 663 C CA . GLY A 1 86 ? -3.942 -18.221 -1.178 1.00 50.38 86 GLY A CA 1
ATOM 664 C C . GLY A 1 86 ? -3.276 -17.443 -2.328 1.00 50.38 86 GLY A C 1
ATOM 665 O O . GLY A 1 86 ? -2.084 -17.642 -2.562 1.00 50.38 86 GLY A O 1
ATOM 666 N N . LYS A 1 87 ? -3.997 -16.584 -3.070 1.00 45.78 87 LYS A N 1
ATOM 667 C CA . LYS A 1 87 ? -3.462 -15.826 -4.224 1.00 45.78 87 LYS A CA 1
ATOM 668 C C . LYS A 1 87 ? -3.480 -14.312 -3.977 1.00 45.78 87 LYS A C 1
ATOM 670 O O . LYS A 1 87 ? -4.431 -13.801 -3.400 1.00 45.78 87 LYS A O 1
ATOM 675 N N . SER A 1 88 ? -2.464 -13.590 -4.470 1.00 50.22 88 SER A N 1
ATOM 676 C CA . SER A 1 88 ? -2.407 -12.117 -4.456 1.00 50.22 88 SER A CA 1
ATOM 677 C C . SER A 1 88 ? -2.375 -11.546 -5.879 1.00 50.22 88 SER A C 1
ATOM 679 O O . SER A 1 88 ? -1.567 -11.962 -6.709 1.00 50.22 88 SER A O 1
ATOM 681 N N . ASN A 1 89 ? -3.265 -10.591 -6.173 1.00 48.97 89 ASN A N 1
ATOM 682 C CA . ASN A 1 89 ? -3.298 -9.874 -7.451 1.00 48.97 89 ASN A CA 1
ATOM 683 C C . ASN A 1 89 ? -2.684 -8.470 -7.282 1.00 48.97 89 ASN A C 1
ATOM 685 O O . ASN A 1 89 ? -3.034 -7.764 -6.332 1.00 48.97 89 ASN A O 1
ATOM 689 N N . PRO A 1 90 ? -1.782 -8.023 -8.176 1.00 45.94 90 PRO A N 1
ATOM 690 C CA . PRO A 1 90 ? -1.233 -6.673 -8.118 1.00 45.94 90 PRO A CA 1
ATOM 691 C C . PRO A 1 90 ? -2.320 -5.642 -8.460 1.00 45.94 90 PRO A C 1
ATOM 693 O O . PRO A 1 90 ? -2.842 -5.618 -9.571 1.00 45.94 90 PRO A O 1
ATOM 696 N N . PHE A 1 91 ? -2.651 -4.779 -7.498 1.00 52.84 91 PHE A N 1
ATOM 697 C CA . PHE A 1 91 ? -3.724 -3.789 -7.611 1.00 52.84 91 PHE A CA 1
ATOM 698 C C . PHE A 1 91 ? -3.163 -2.355 -7.676 1.00 52.84 91 PHE A C 1
ATOM 700 O O . PHE A 1 91 ? -2.239 -1.997 -6.942 1.00 52.84 91 PHE A O 1
ATOM 707 N N . ALA A 1 92 ? -3.722 -1.514 -8.556 1.00 51.41 92 ALA A N 1
ATOM 708 C CA . ALA A 1 92 ? -3.229 -0.159 -8.835 1.00 51.41 92 ALA A CA 1
ATOM 709 C C . ALA A 1 92 ? -3.316 0.808 -7.635 1.00 51.41 92 ALA A C 1
ATOM 711 O O . ALA A 1 92 ? -2.576 1.791 -7.590 1.00 51.41 92 ALA A O 1
ATOM 712 N N . SER A 1 93 ? -4.149 0.528 -6.626 1.00 63.50 93 SER A N 1
ATOM 713 C CA . SER A 1 93 ? -4.227 1.365 -5.419 1.00 63.50 93 SER A CA 1
ATOM 714 C C . SER A 1 93 ? -3.125 1.102 -4.393 1.00 63.50 93 SER A C 1
ATOM 716 O O . SER A 1 93 ? -3.116 1.760 -3.355 1.00 63.50 93 SER A O 1
ATOM 718 N N . ALA A 1 94 ? -2.167 0.206 -4.664 1.00 71.62 94 ALA A N 1
ATOM 719 C CA . ALA A 1 94 ? -1.104 -0.114 -3.711 1.00 71.62 94 ALA A CA 1
ATOM 720 C C . ALA A 1 94 ? -0.359 1.134 -3.211 1.00 71.62 94 ALA A C 1
ATOM 722 O O . ALA A 1 94 ? -0.027 1.199 -2.035 1.00 71.62 94 ALA A O 1
ATOM 723 N N . ILE A 1 95 ? -0.144 2.145 -4.064 1.00 74.69 95 ILE A N 1
ATOM 724 C CA . ILE A 1 95 ? 0.483 3.407 -3.641 1.00 74.69 95 ILE A CA 1
ATOM 725 C C . ILE A 1 95 ? -0.449 4.204 -2.721 1.00 74.69 95 ILE A C 1
ATOM 727 O O . ILE A 1 95 ? -0.005 4.662 -1.677 1.00 74.69 95 ILE A O 1
ATOM 731 N N . ALA A 1 96 ? -1.730 4.347 -3.066 1.00 77.88 96 ALA A N 1
ATOM 732 C CA . ALA A 1 96 ? -2.686 5.0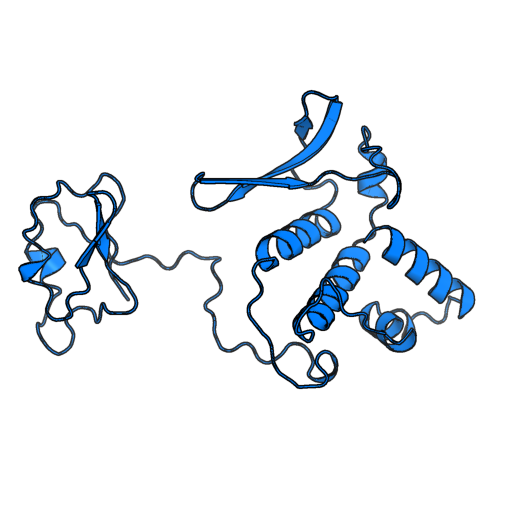82 -2.238 1.00 77.88 96 ALA A CA 1
ATOM 733 C C . ALA A 1 96 ? -2.871 4.422 -0.862 1.00 77.88 96 ALA A C 1
ATOM 735 O O . ALA A 1 96 ? -2.807 5.103 0.155 1.00 77.88 96 ALA A O 1
ATOM 736 N N . ILE A 1 97 ? -3.011 3.094 -0.822 1.00 82.25 97 ILE A N 1
ATOM 737 C CA . ILE A 1 97 ? -3.127 2.324 0.423 1.00 82.25 97 ILE A CA 1
ATOM 738 C C . ILE A 1 97 ? -1.831 2.416 1.233 1.00 82.25 97 ILE A C 1
ATOM 740 O O . ILE A 1 97 ? -1.876 2.634 2.440 1.00 82.25 97 ILE A O 1
ATOM 744 N N . TRP A 1 98 ? -0.672 2.283 0.582 1.00 83.25 98 TRP A N 1
ATOM 745 C CA . TRP A 1 98 ? 0.625 2.384 1.250 1.00 83.25 98 TRP A CA 1
ATOM 746 C C . TRP A 1 98 ? 0.837 3.758 1.885 1.00 83.25 98 TRP A C 1
ATOM 748 O O . TRP A 1 98 ? 1.213 3.848 3.052 1.00 83.25 98 TRP A O 1
ATOM 758 N N . GLU A 1 99 ? 0.579 4.835 1.142 1.00 84.94 99 GLU A N 1
ATOM 759 C CA . GLU A 1 99 ? 0.715 6.185 1.683 1.00 84.94 99 GLU A CA 1
ATOM 760 C C . GLU A 1 99 ? -0.350 6.490 2.749 1.00 84.94 99 GLU A C 1
ATOM 762 O O . GLU A 1 99 ? -0.012 7.105 3.756 1.00 84.94 99 GLU A O 1
ATOM 767 N N . ALA A 1 100 ? -1.585 5.988 2.620 1.00 85.19 100 ALA A N 1
ATOM 768 C CA . ALA A 1 100 ? -2.594 6.092 3.680 1.00 85.19 100 ALA A CA 1
ATOM 769 C C . ALA A 1 100 ? -2.124 5.408 4.977 1.00 85.19 100 ALA A C 1
ATOM 771 O O . ALA A 1 100 ? -2.229 5.971 6.067 1.00 85.19 100 ALA A O 1
ATOM 772 N N . CYS A 1 101 ? -1.513 4.225 4.866 1.00 87.62 101 CYS A N 1
ATOM 773 C CA . CYS A 1 101 ? -0.920 3.537 6.012 1.00 87.62 101 CYS A CA 1
ATOM 774 C C . CYS A 1 101 ? 0.243 4.334 6.622 1.00 87.62 101 CYS A C 1
ATOM 776 O O . CYS A 1 101 ? 0.396 4.343 7.845 1.00 87.62 101 CYS A O 1
ATOM 778 N N . ASN A 1 102 ? 1.047 5.032 5.810 1.00 88.06 102 ASN A N 1
ATOM 779 C CA . ASN A 1 102 ? 2.079 5.941 6.321 1.00 88.06 102 ASN A CA 1
ATOM 780 C C . ASN A 1 102 ? 1.460 7.102 7.103 1.00 88.06 102 ASN A C 1
ATOM 782 O O . ASN A 1 102 ? 1.944 7.407 8.189 1.00 88.06 102 ASN A O 1
ATOM 786 N N . VAL A 1 103 ? 0.375 7.703 6.602 1.00 88.31 103 VAL A N 1
ATOM 787 C CA . VAL A 1 103 ? -0.354 8.778 7.298 1.00 88.31 103 VAL A CA 1
ATOM 788 C C . VAL A 1 103 ? -0.831 8.324 8.674 1.00 88.31 103 VAL A C 1
ATOM 790 O O . VAL A 1 103 ? -0.538 8.976 9.677 1.00 88.31 103 VAL A O 1
ATOM 793 N N . LEU A 1 104 ? -1.481 7.165 8.742 1.00 86.81 104 LEU A N 1
ATOM 794 C CA . LEU A 1 104 ? -2.032 6.631 9.989 1.00 86.81 104 LEU A CA 1
ATOM 795 C C . LEU A 1 104 ? -0.960 6.149 10.974 1.00 86.81 104 LEU A C 1
ATOM 797 O O . LEU A 1 104 ? -1.162 6.216 12.184 1.00 86.81 104 LEU A O 1
ATOM 801 N N . SER A 1 105 ? 0.182 5.664 10.482 1.00 86.31 105 SER A N 1
ATOM 802 C CA . SER A 1 105 ? 1.258 5.153 11.342 1.00 86.31 105 SER A CA 1
ATOM 803 C C . SER A 1 105 ? 2.217 6.237 11.829 1.00 86.31 105 SER A C 1
ATOM 805 O O . SER A 1 105 ? 2.599 6.229 12.999 1.00 86.31 105 SER A O 1
ATOM 807 N N . GLN A 1 106 ? 2.592 7.180 10.963 1.00 87.50 106 GLN A N 1
ATOM 808 C CA . GLN A 1 106 ? 3.571 8.227 11.272 1.00 87.50 106 GLN A CA 1
ATOM 809 C C . GLN A 1 106 ? 2.921 9.490 11.852 1.00 87.50 106 GLN A C 1
ATOM 811 O O . GLN A 1 106 ? 3.585 10.226 12.583 1.00 87.50 106 GLN A O 1
ATOM 816 N N . ARG A 1 107 ? 1.620 9.712 11.608 1.00 87.44 107 ARG A N 1
ATOM 817 C CA . ARG A 1 107 ? 0.796 10.757 12.244 1.00 87.44 107 ARG A CA 1
ATOM 818 C C . ARG A 1 107 ? 1.489 12.124 12.227 1.00 87.44 107 ARG A C 1
ATOM 820 O O . ARG A 1 107 ? 1.810 12.639 11.160 1.00 87.44 107 ARG A O 1
ATOM 827 N N . THR A 1 108 ? 1.758 12.703 13.396 1.00 85.06 108 THR A N 1
ATOM 828 C CA . THR A 1 108 ? 2.389 14.022 13.569 1.00 85.06 108 THR A CA 1
ATOM 829 C C . THR A 1 108 ? 3.834 14.103 13.075 1.00 85.06 108 THR A C 1
ATOM 831 O O . THR A 1 108 ? 4.350 15.201 12.912 1.00 85.06 108 THR A O 1
ATOM 834 N N . SER A 1 109 ? 4.492 12.969 12.815 1.00 86.19 109 SER A N 1
ATOM 835 C CA . SER A 1 109 ? 5.873 12.946 12.309 1.00 86.19 109 SER A CA 1
ATOM 836 C C . SER A 1 109 ? 5.976 13.252 10.812 1.00 86.19 109 SER A C 1
ATOM 838 O O . SER A 1 109 ? 7.080 13.453 10.309 1.00 86.19 109 SER A O 1
ATOM 840 N N . LEU A 1 110 ? 4.855 13.266 10.083 1.00 86.62 110 LEU A N 1
ATOM 841 C CA . LEU A 1 110 ? 4.847 13.631 8.669 1.00 86.62 110 LEU A CA 1
ATOM 842 C C . LEU A 1 110 ? 4.925 15.152 8.478 1.00 86.62 110 LEU A C 1
ATOM 844 O O . LEU A 1 110 ? 4.420 15.904 9.3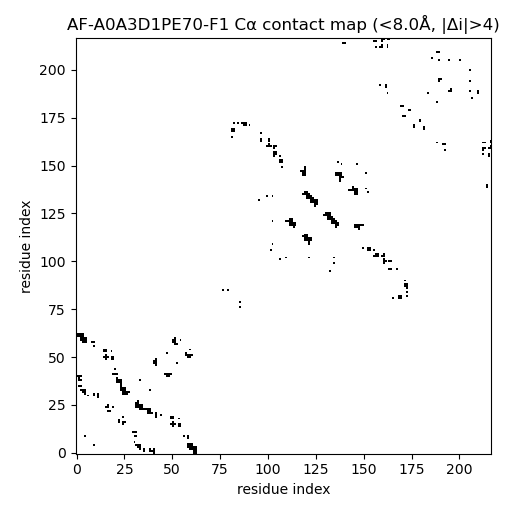13 1.00 86.62 110 LEU A O 1
ATOM 848 N N . PRO A 1 111 ? 5.522 15.622 7.368 1.00 87.44 111 PRO A N 1
ATOM 849 C CA . PRO A 1 111 ? 5.530 17.036 7.019 1.00 87.44 111 PRO A CA 1
ATOM 850 C C . PRO A 1 111 ? 4.136 17.450 6.534 1.00 87.44 111 PRO A C 1
ATOM 852 O O . PRO A 1 111 ? 3.833 17.373 5.345 1.00 87.44 111 PRO A O 1
ATOM 855 N N . TRP A 1 112 ? 3.271 17.829 7.471 1.00 86.38 112 TRP A N 1
ATOM 856 C CA . TRP A 1 112 ? 1.950 18.362 7.161 1.00 86.38 112 TRP A CA 1
ATOM 857 C C . TRP A 1 112 ? 2.059 19.794 6.637 1.00 86.38 112 TRP A C 1
ATOM 859 O O . TRP A 1 112 ? 2.745 20.635 7.217 1.00 86.38 112 TRP A O 1
ATOM 869 N N . GLU A 1 113 ? 1.353 20.059 5.549 1.00 86.50 113 GLU A N 1
ATOM 870 C CA . GLU A 1 113 ? 1.251 21.350 4.885 1.00 86.50 113 GLU A CA 1
ATOM 871 C C . GLU A 1 113 ? -0.166 21.902 5.082 1.00 86.50 113 GLU A C 1
ATOM 873 O O . GLU A 1 113 ? -1.122 21.153 5.297 1.00 86.50 113 GLU A O 1
ATOM 878 N 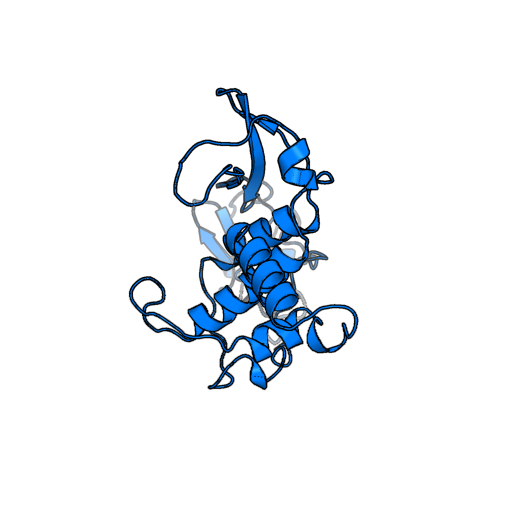N . ILE A 1 114 ? -0.306 23.225 5.035 1.00 84.06 114 ILE A N 1
ATOM 879 C CA . ILE A 1 114 ? -1.611 23.886 5.045 1.00 84.06 114 ILE A CA 1
ATOM 880 C C . ILE A 1 114 ? -1.908 24.310 3.609 1.00 84.06 114 ILE A C 1
ATOM 882 O O . ILE A 1 114 ? -1.146 25.068 3.013 1.00 84.06 114 ILE A O 1
ATOM 886 N N . ASP A 1 115 ? -3.002 23.792 3.063 1.00 80.31 115 ASP A N 1
ATOM 887 C CA . ASP A 1 115 ? -3.485 24.112 1.719 1.00 80.31 115 ASP A CA 1
ATOM 888 C C . ASP A 1 115 ? -4.066 25.543 1.656 1.00 80.31 115 ASP A C 1
ATOM 890 O O . ASP A 1 115 ? -4.363 26.147 2.688 1.00 80.31 115 ASP A O 1
ATOM 894 N N . GLU A 1 116 ? -4.316 26.069 0.454 1.00 77.69 116 GLU A N 1
ATOM 895 C CA . GLU A 1 116 ? -4.853 27.425 0.207 1.00 77.69 116 GLU A CA 1
ATOM 896 C C . GLU A 1 116 ? -6.159 27.703 0.976 1.00 77.69 116 GLU A C 1
ATOM 898 O O . GLU A 1 116 ? -6.453 28.831 1.365 1.00 77.69 116 GLU A O 1
ATOM 903 N N . ASN A 1 117 ? -6.917 26.644 1.267 1.00 74.75 117 ASN A N 1
ATOM 904 C CA . ASN A 1 117 ? -8.170 26.678 2.018 1.00 74.75 117 ASN A CA 1
ATOM 905 C C . ASN A 1 117 ? -7.995 26.483 3.543 1.00 74.75 117 ASN A C 1
ATOM 907 O O . ASN A 1 117 ? -8.958 26.151 4.226 1.00 74.75 117 ASN A O 1
ATOM 911 N N . SER A 1 118 ? -6.785 26.652 4.089 1.00 78.31 118 SER A N 1
ATOM 912 C CA . SER A 1 118 ? -6.452 26.444 5.514 1.00 78.31 118 SER A CA 1
ATOM 913 C C . SER A 1 118 ? -6.668 25.016 6.044 1.00 78.31 118 SER A C 1
ATOM 915 O O . SER A 1 118 ? -6.862 24.811 7.243 1.00 78.31 118 SER A O 1
ATOM 917 N N . HIS A 1 119 ? -6.621 24.010 5.168 1.00 79.88 119 HIS A N 1
ATOM 918 C CA . HIS A 1 119 ? -6.776 22.603 5.547 1.00 79.88 119 HIS A CA 1
ATOM 919 C C . HIS A 1 119 ? -5.427 21.911 5.682 1.00 79.88 119 HIS A C 1
ATOM 921 O O . HIS A 1 119 ? -4.543 22.112 4.852 1.00 79.88 119 HIS A O 1
ATOM 927 N N . MET A 1 120 ? -5.305 21.038 6.681 1.00 83.06 120 MET A N 1
ATOM 928 C CA . MET A 1 120 ? -4.116 20.210 6.859 1.00 83.06 120 MET A CA 1
ATOM 929 C C . MET A 1 120 ? -4.078 19.118 5.788 1.00 83.06 120 MET A C 1
ATOM 931 O O . MET A 1 120 ? -5.018 18.326 5.661 1.00 83.06 120 MET A O 1
ATOM 935 N N . CYS A 1 121 ? -2.987 19.060 5.032 1.00 87.62 121 CYS A N 1
ATOM 936 C CA . CYS A 1 121 ? -2.759 18.046 4.018 1.00 87.62 121 CYS A CA 1
ATOM 937 C C . CYS A 1 121 ? -1.344 17.470 4.107 1.00 87.62 121 CYS A C 1
ATOM 939 O O . CYS A 1 121 ? -0.392 18.135 4.504 1.00 87.62 121 CYS A O 1
ATOM 941 N N . TYR A 1 122 ? -1.205 16.201 3.746 1.00 88.50 122 TYR A N 1
ATOM 942 C CA . TYR A 1 122 ? 0.093 15.572 3.539 1.00 88.50 122 TYR A CA 1
ATOM 943 C C . TYR A 1 122 ? 0.239 15.268 2.054 1.00 88.50 122 TYR A C 1
ATOM 945 O O . TYR A 1 122 ? -0.552 14.499 1.505 1.00 88.50 122 TYR A O 1
ATOM 953 N N . SER A 1 123 ? 1.234 15.868 1.399 1.00 86.81 123 SER A N 1
ATOM 954 C CA . SER A 1 123 ? 1.465 15.715 -0.036 1.00 86.81 123 SER A CA 1
ATOM 955 C C . SER A 1 123 ? 2.797 15.021 -0.334 1.00 86.81 123 SER A C 1
ATOM 957 O O . SER A 1 123 ? 3.806 15.199 0.352 1.00 86.81 123 SER A O 1
ATOM 959 N N . ARG A 1 124 ? 2.819 14.184 -1.376 1.00 83.44 124 ARG A N 1
ATOM 960 C CA . ARG A 1 124 ? 4.037 13.507 -1.830 1.00 83.44 124 ARG A CA 1
ATOM 961 C C . ARG A 1 124 ? 4.077 13.383 -3.346 1.00 83.44 124 ARG A C 1
ATOM 963 O O . ARG A 1 124 ? 3.138 12.908 -3.980 1.00 83.44 124 ARG A O 1
ATOM 970 N N . LYS A 1 125 ? 5.228 13.728 -3.931 1.00 80.81 125 LYS A N 1
ATOM 971 C CA . LYS A 1 125 ? 5.506 13.562 -5.367 1.00 80.81 125 LYS A CA 1
ATOM 972 C C . LYS A 1 125 ? 5.755 12.093 -5.727 1.00 80.81 125 LYS A C 1
ATOM 974 O O . LYS A 1 125 ? 6.507 11.390 -5.048 1.00 80.81 125 LYS A O 1
ATOM 979 N N . ILE A 1 126 ? 5.180 11.646 -6.839 1.00 73.50 126 ILE A N 1
ATOM 980 C CA . ILE A 1 126 ? 5.268 10.276 -7.364 1.00 73.50 126 ILE A CA 1
ATOM 981 C C . ILE A 1 126 ? 5.994 10.293 -8.711 1.00 73.50 126 ILE A C 1
ATOM 983 O O . ILE A 1 126 ? 5.964 11.285 -9.442 1.00 73.50 126 ILE A O 1
ATOM 987 N N . THR A 1 127 ? 6.697 9.196 -9.030 1.00 59.38 127 THR A N 1
ATOM 988 C CA . THR A 1 127 ? 7.343 8.963 -10.342 1.00 59.38 127 THR A CA 1
ATOM 989 C C . THR A 1 127 ? 8.167 10.154 -10.843 1.00 59.38 127 THR A C 1
ATOM 991 O O . THR A 1 127 ? 7.846 10.759 -11.859 1.00 59.38 127 THR A O 1
ATOM 994 N N . GLN A 1 128 ? 9.233 10.505 -10.111 1.00 57.75 128 GLN A N 1
ATOM 995 C CA . GLN A 1 128 ? 10.184 11.564 -10.500 1.00 57.75 128 GLN A CA 1
ATOM 996 C C . GLN A 1 128 ? 9.525 12.926 -10.813 1.00 57.75 128 GLN A C 1
ATOM 998 O O . GLN A 1 128 ? 10.041 13.687 -11.621 1.00 57.75 128 GLN A O 1
ATOM 1003 N N . GLY A 1 129 ? 8.393 13.245 -10.172 1.00 56.72 129 GLY A N 1
ATOM 1004 C CA . GLY A 1 129 ? 7.716 14.537 -10.325 1.00 56.72 129 GLY A CA 1
ATOM 1005 C C . GLY A 1 129 ? 6.633 14.579 -11.404 1.00 56.72 129 GLY A C 1
ATOM 1006 O O . GLY A 1 129 ? 6.082 15.646 -11.640 1.00 56.72 129 GLY A O 1
ATOM 1007 N N . ARG A 1 130 ? 6.279 13.444 -12.022 1.00 61.00 130 ARG A N 1
ATOM 1008 C CA . ARG A 1 130 ? 5.173 13.363 -12.998 1.00 61.00 130 ARG A CA 1
ATOM 1009 C C . ARG A 1 130 ? 3.770 13.416 -12.368 1.00 61.00 130 ARG A C 1
ATOM 1011 O O . ARG A 1 130 ? 2.787 13.414 -13.095 1.00 61.00 130 ARG A O 1
ATOM 1018 N N . GLY A 1 131 ? 3.670 13.444 -11.038 1.00 67.81 131 GLY A N 1
ATOM 1019 C CA . GLY A 1 131 ? 2.409 13.594 -10.310 1.00 67.81 131 GLY A CA 1
ATOM 1020 C C . GLY A 1 131 ? 2.619 13.707 -8.800 1.00 67.81 131 GLY A C 1
ATOM 1021 O O . GLY A 1 131 ? 3.743 13.560 -8.311 1.00 67.81 131 GLY A O 1
ATOM 1022 N N . ALA A 1 132 ? 1.541 13.952 -8.058 1.00 77.25 132 ALA A N 1
ATOM 1023 C CA . ALA A 1 132 ? 1.529 13.961 -6.599 1.00 77.25 132 ALA A CA 1
ATOM 1024 C C . AL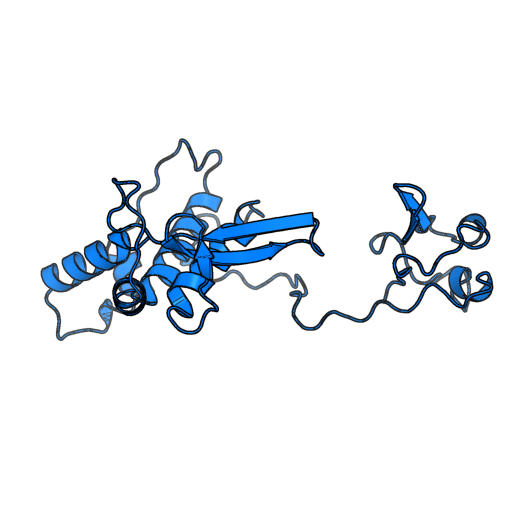A A 1 132 ? 0.256 13.291 -6.071 1.00 77.25 132 ALA A C 1
ATOM 1026 O O . ALA A 1 132 ? -0.781 13.325 -6.730 1.00 77.25 132 ALA A O 1
ATOM 1027 N N . ILE A 1 133 ? 0.346 12.684 -4.889 1.00 81.31 133 ILE A N 1
ATOM 1028 C CA . ILE A 1 133 ? -0.822 12.310 -4.088 1.00 81.31 133 ILE A CA 1
ATOM 1029 C C . ILE A 1 133 ? -0.850 13.225 -2.870 1.00 81.31 133 ILE A C 1
ATOM 1031 O O . ILE A 1 133 ? 0.196 13.488 -2.274 1.00 81.31 133 ILE A O 1
ATOM 1035 N N . ALA A 1 134 ? -2.045 13.690 -2.520 1.00 84.56 134 ALA A N 1
ATOM 1036 C CA . ALA A 1 134 ? -2.310 14.447 -1.310 1.00 84.56 134 ALA A CA 1
ATOM 1037 C C . ALA A 1 134 ? -3.369 13.725 -0.471 1.00 84.56 134 ALA A C 1
ATOM 1039 O O . ALA A 1 134 ? -4.364 13.234 -1.005 1.00 84.56 134 ALA A O 1
ATOM 1040 N N . PHE A 1 135 ? -3.142 13.675 0.836 1.00 85.88 135 PHE A N 1
ATOM 1041 C CA . PHE A 1 135 ? -4.066 13.141 1.825 1.00 85.88 135 PHE A CA 1
ATOM 1042 C C . PHE A 1 135 ? -4.615 14.276 2.674 1.00 85.88 135 PHE A C 1
ATOM 1044 O O . PHE A 1 135 ? -3.864 15.139 3.126 1.00 85.88 135 PHE A O 1
ATOM 1051 N N . TYR A 1 136 ? -5.920 14.229 2.915 1.00 84.19 136 TYR A N 1
ATOM 1052 C CA . TYR A 1 136 ? -6.630 15.131 3.810 1.00 84.19 136 TYR A CA 1
ATOM 1053 C C . TYR A 1 136 ? -7.332 14.288 4.868 1.00 84.19 136 TYR A C 1
ATOM 1055 O O . TYR A 1 136 ? -7.857 13.221 4.553 1.00 84.19 136 TYR A O 1
ATOM 1063 N N . ILE A 1 137 ? -7.358 14.770 6.107 1.00 81.56 137 ILE A N 1
ATOM 1064 C CA . ILE A 1 137 ? -8.115 14.130 7.185 1.00 81.56 137 ILE A CA 1
ATOM 1065 C C . ILE A 1 137 ? -9.484 14.804 7.263 1.00 81.56 137 ILE A C 1
ATOM 1067 O O . ILE A 1 137 ? -9.565 16.034 7.308 1.00 81.56 137 ILE A O 1
ATOM 1071 N N . THR A 1 138 ? -10.553 14.014 7.280 1.00 78.56 138 THR A N 1
ATOM 1072 C CA . THR A 1 138 ? -11.923 14.492 7.503 1.00 78.56 138 THR A CA 1
ATOM 1073 C C . THR A 1 138 ? -12.345 14.257 8.950 1.00 78.56 138 THR A C 1
ATOM 1075 O O . THR A 1 138 ? -11.858 13.343 9.613 1.00 78.56 138 THR A O 1
ATOM 1078 N N . GLN A 1 139 ? -13.234 15.106 9.469 1.00 69.94 139 GLN A N 1
ATOM 1079 C CA . GLN A 1 139 ? -13.758 14.949 10.832 1.00 69.94 139 GLN A CA 1
ATOM 1080 C C . GLN A 1 139 ? -14.781 13.818 10.946 1.00 69.94 139 GLN A C 1
ATOM 1082 O O . GLN A 1 139 ? -14.924 13.211 12.007 1.00 69.94 139 GLN A O 1
ATOM 1087 N N . SER A 1 140 ? -15.506 13.535 9.866 1.00 66.25 140 SER A N 1
ATOM 1088 C CA . SER A 1 140 ? -16.453 12.432 9.818 1.00 66.25 140 SER A CA 1
ATOM 1089 C C . SER A 1 140 ? -16.448 11.770 8.436 1.00 66.25 140 SER A C 1
ATOM 1091 O O . SER A 1 140 ? -16.200 12.440 7.432 1.00 66.25 140 SER A O 1
ATOM 1093 N N . PRO A 1 141 ? -16.729 10.458 8.353 1.00 59.44 141 PRO A N 1
ATOM 1094 C CA . PRO A 1 141 ? -16.698 9.719 7.088 1.00 59.44 141 PRO A CA 1
ATOM 1095 C C . PRO A 1 141 ? -17.777 10.166 6.085 1.00 59.44 141 PRO A C 1
ATOM 1097 O O . PRO A 1 141 ? -17.622 9.953 4.888 1.00 59.44 141 PRO A O 1
ATOM 1100 N N . ASN A 1 142 ? -18.846 10.827 6.550 1.00 57.66 142 ASN A N 1
ATOM 1101 C CA . ASN A 1 142 ? -19.975 11.260 5.716 1.00 57.66 142 ASN A CA 1
ATOM 1102 C C . ASN A 1 142 ? -20.001 12.770 5.426 1.00 57.66 142 ASN A C 1
ATOM 1104 O O . ASN A 1 142 ? -20.910 13.239 4.740 1.00 57.66 142 ASN A O 1
ATOM 1108 N N . GLN A 1 143 ? -19.046 13.546 5.947 1.00 60.56 143 GLN A N 1
ATOM 1109 C CA . GLN A 1 143 ? -18.953 14.981 5.679 1.00 60.56 143 GLN A CA 1
ATOM 1110 C C . GLN A 1 143 ? -17.571 15.296 5.113 1.00 60.56 143 GLN A C 1
ATOM 1112 O O . GLN A 1 143 ? -16.548 14.932 5.684 1.00 60.56 143 GLN A O 1
ATOM 1117 N N . ASN A 1 144 ? -17.531 16.051 4.015 1.00 60.47 144 ASN A N 1
ATOM 1118 C CA . ASN A 1 144 ? -16.288 16.544 3.410 1.00 60.47 144 ASN A CA 1
ATOM 1119 C C . ASN A 1 144 ? -15.622 17.668 4.233 1.00 60.47 144 ASN A C 1
ATOM 1121 O O . ASN A 1 144 ? -14.856 18.467 3.692 1.00 60.47 144 ASN A O 1
ATOM 1125 N N . GLU A 1 145 ? -15.922 17.756 5.529 1.00 67.75 145 GLU A N 1
ATOM 1126 C CA . GLU A 1 145 ? -15.359 18.754 6.425 1.00 67.75 145 GLU A CA 1
ATOM 1127 C C . GLU A 1 145 ? -13.954 18.315 6.845 1.00 67.75 145 GLU A C 1
ATOM 1129 O O . GLU A 1 145 ? -13.753 17.337 7.574 1.00 67.75 145 GLU A O 1
ATOM 1134 N N . ARG A 1 146 ? -12.962 19.012 6.287 1.00 78.69 146 ARG A N 1
ATOM 1135 C CA . ARG A 1 146 ? -11.544 18.708 6.461 1.00 78.69 146 ARG A CA 1
ATOM 1136 C C . ARG A 1 146 ? -11.030 19.317 7.754 1.00 78.69 146 ARG A C 1
ATOM 1138 O O . ARG A 1 146 ? -11.408 20.415 8.155 1.00 78.69 146 ARG A O 1
ATOM 1145 N N . VAL A 1 147 ? -10.123 18.602 8.398 1.00 75.19 147 VAL A N 1
ATOM 1146 C CA . VAL A 1 147 ? -9.511 19.038 9.645 1.00 75.19 147 VAL A CA 1
ATOM 1147 C C . VAL A 1 147 ? -8.560 20.214 9.403 1.00 75.19 147 VAL A C 1
ATOM 1149 O O . VAL A 1 147 ? -7.729 20.206 8.494 1.00 75.19 147 VAL A O 1
ATOM 1152 N N . THR A 1 148 ? -8.649 21.205 10.288 1.00 72.00 148 THR A N 1
ATOM 1153 C CA . THR A 1 148 ? -7.767 22.380 10.334 1.00 72.00 148 THR A CA 1
ATOM 1154 C C . THR A 1 148 ? -6.739 22.320 11.473 1.00 72.00 148 THR A C 1
ATOM 1156 O O . THR A 1 148 ? -5.783 23.087 11.469 1.00 72.00 148 THR A O 1
ATOM 1159 N N . LYS A 1 149 ? -6.899 21.407 12.447 1.00 73.56 149 LYS A N 1
ATOM 1160 C CA . LYS A 1 149 ? -6.061 21.308 13.658 1.00 73.56 149 LYS A CA 1
ATOM 1161 C C . LYS A 1 149 ? -5.271 20.001 13.752 1.00 73.56 149 LYS A C 1
ATOM 1163 O O . LYS A 1 149 ? -5.777 18.931 13.430 1.00 73.56 149 LYS A O 1
ATOM 1168 N N . LEU A 1 150 ? -4.063 20.081 14.311 1.00 72.31 150 LEU A N 1
ATOM 1169 C CA . LEU A 1 150 ? -3.164 18.936 14.510 1.00 72.31 150 LEU A CA 1
ATOM 1170 C C . LEU A 1 150 ? -3.687 17.904 15.535 1.00 72.31 150 LEU A C 1
ATOM 1172 O O . LEU A 1 150 ? -3.360 16.726 15.438 1.00 72.31 150 LEU A O 1
ATOM 1176 N N . GLU A 1 151 ? -4.547 18.326 16.467 1.00 77.00 151 GLU A N 1
ATOM 1177 C CA . GLU A 1 151 ? -5.141 17.492 17.529 1.00 77.00 151 GLU A CA 1
ATOM 1178 C C . GLU A 1 151 ? -5.852 16.241 16.979 1.00 77.00 151 GLU A C 1
ATOM 1180 O O . GLU A 1 151 ? -5.776 15.161 17.563 1.00 77.00 151 GLU A O 1
ATOM 1185 N N . ALA A 1 152 ? -6.504 16.349 15.815 1.00 75.69 152 ALA A N 1
ATOM 1186 C CA . ALA A 1 152 ? -7.177 15.201 15.209 1.00 75.69 152 ALA A CA 1
ATOM 1187 C C . ALA A 1 152 ? -6.185 14.145 14.689 1.00 75.69 152 ALA A C 1
ATOM 1189 O O . ALA A 1 152 ? -6.523 12.967 14.619 1.00 75.69 152 ALA A O 1
ATOM 1190 N N . ILE A 1 153 ? -4.958 14.553 14.347 1.00 79.44 153 ILE A N 1
ATOM 1191 C CA . ILE A 1 153 ? -3.895 13.661 13.863 1.00 79.44 153 ILE A CA 1
ATOM 1192 C C . ILE A 1 153 ? -3.304 12.864 15.031 1.00 79.44 153 ILE A C 1
ATOM 1194 O O . ILE A 1 153 ? -2.963 11.691 14.883 1.00 79.44 153 ILE A O 1
ATOM 1198 N N . GLU A 1 154 ? -3.219 13.475 16.214 1.00 81.44 154 GLU A N 1
ATOM 1199 C CA . GLU A 1 154 ? -2.782 12.802 17.444 1.00 81.44 154 GLU A CA 1
ATOM 1200 C C . GLU A 1 154 ? -3.777 11.731 17.903 1.00 81.44 154 GLU A C 1
ATOM 1202 O O . GLU A 1 154 ? -3.369 10.681 18.407 1.00 81.44 154 GLU A O 1
ATOM 1207 N N . ALA A 1 155 ? -5.071 11.972 17.676 1.00 82.62 155 ALA A N 1
ATOM 1208 C CA . ALA A 1 155 ? -6.151 11.046 18.003 1.00 82.62 155 ALA A CA 1
ATOM 1209 C C . ALA A 1 155 ? -6.204 9.799 17.098 1.00 82.62 155 ALA A C 1
ATOM 1211 O O . ALA A 1 155 ? -6.915 8.844 17.425 1.00 82.62 155 ALA A O 1
ATOM 1212 N N . LEU A 1 156 ? -5.457 9.782 15.985 1.00 83.81 156 LEU A N 1
ATOM 1213 C CA . LEU A 1 156 ? -5.386 8.623 15.099 1.00 83.81 156 LEU A CA 1
ATOM 1214 C C . LEU A 1 156 ? -4.738 7.437 15.813 1.00 83.81 156 LEU A C 1
ATOM 1216 O O . LEU A 1 156 ? -3.641 7.529 16.377 1.00 83.81 156 LEU A O 1
ATOM 1220 N N . ASP A 1 157 ? -5.415 6.300 15.746 1.00 87.50 157 ASP A N 1
ATOM 1221 C CA . ASP A 1 157 ? -4.931 5.031 16.246 1.00 87.50 157 ASP A CA 1
ATOM 1222 C C . ASP A 1 157 ? -4.128 4.330 15.150 1.00 87.50 157 ASP A C 1
ATOM 1224 O O . ASP A 1 157 ? -4.633 4.044 14.066 1.00 87.50 157 ASP A O 1
ATOM 1228 N N . ILE A 1 158 ? -2.875 3.984 15.445 1.00 86.56 158 ILE A N 1
ATOM 1229 C CA . ILE A 1 158 ? -2.005 3.263 14.506 1.00 86.56 158 ILE A CA 1
ATOM 1230 C C . ILE A 1 158 ? -2.619 1.936 14.028 1.00 86.56 158 ILE A C 1
ATOM 1232 O O . ILE A 1 158 ? -2.316 1.467 12.931 1.00 86.56 158 ILE A O 1
ATOM 1236 N N . ARG A 1 159 ? -3.516 1.335 14.818 1.00 89.38 159 ARG A N 1
ATOM 1237 C CA . ARG A 1 159 ? -4.239 0.112 14.450 1.00 89.38 159 ARG A CA 1
ATOM 1238 C C . ARG A 1 159 ? -5.197 0.316 13.282 1.00 89.38 159 ARG A C 1
ATOM 1240 O O . ARG A 1 159 ? -5.505 -0.667 12.613 1.00 89.38 159 ARG A O 1
ATOM 1247 N N . ALA A 1 160 ? -5.615 1.548 12.988 1.00 88.69 160 ALA A N 1
ATOM 1248 C CA . ALA A 1 160 ? -6.396 1.856 11.792 1.00 88.69 160 ALA A CA 1
ATOM 1249 C C . ALA A 1 160 ? -5.623 1.482 10.519 1.00 88.69 160 ALA A C 1
ATOM 1251 O O . ALA A 1 160 ? -6.195 0.883 9.610 1.00 88.69 160 ALA A O 1
ATOM 1252 N N . ALA A 1 161 ? -4.299 1.695 10.492 1.00 88.38 161 ALA A N 1
ATOM 1253 C CA . ALA A 1 161 ? -3.456 1.253 9.379 1.00 88.38 161 ALA A CA 1
ATOM 1254 C C . ALA A 1 161 ? -3.537 -0.271 9.176 1.00 88.38 161 ALA A C 1
ATOM 1256 O O . ALA A 1 161 ? -3.663 -0.745 8.049 1.00 88.38 161 ALA A O 1
ATOM 1257 N N . CYS A 1 162 ? -3.525 -1.050 10.266 1.00 87.94 162 CYS A N 1
ATOM 1258 C CA . CYS A 1 162 ? -3.697 -2.503 10.189 1.00 87.94 162 CYS A CA 1
ATOM 1259 C C . CYS A 1 162 ? -5.065 -2.883 9.612 1.00 87.94 162 CYS A C 1
ATOM 1261 O O . CYS A 1 162 ? -5.133 -3.768 8.763 1.00 87.94 162 CYS A O 1
ATOM 1263 N N . ILE A 1 163 ? -6.13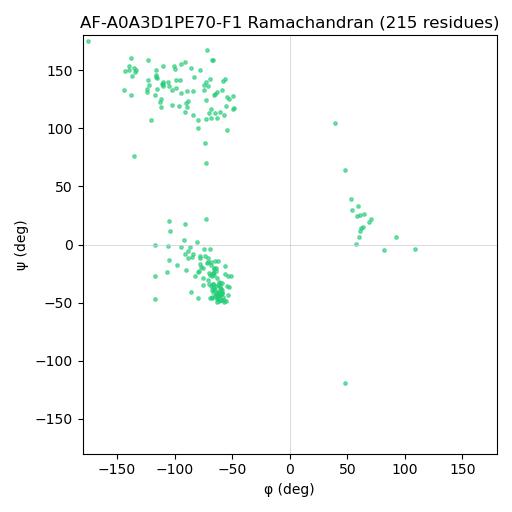9 -2.205 10.030 1.00 88.31 163 ILE A N 1
ATOM 1264 C CA . ILE A 1 163 ? -7.490 -2.439 9.498 1.00 88.31 163 ILE A CA 1
ATOM 1265 C C . ILE A 1 163 ? -7.542 -2.182 7.990 1.00 88.31 163 ILE A C 1
ATOM 1267 O O . ILE A 1 163 ? -8.019 -3.040 7.249 1.00 88.31 163 ILE A O 1
ATOM 1271 N N . HIS A 1 164 ? -6.995 -1.064 7.508 1.00 86.62 164 HIS A N 1
ATOM 1272 C CA . HIS A 1 164 ? -6.948 -0.785 6.071 1.00 86.62 164 HIS A CA 1
ATOM 1273 C C . HIS A 1 164 ? -6.200 -1.848 5.276 1.00 86.62 164 HIS A C 1
ATOM 1275 O O . HIS A 1 164 ? -6.620 -2.194 4.175 1.00 86.62 164 HIS A O 1
ATOM 1281 N N . LEU A 1 165 ? -5.097 -2.373 5.813 1.00 86.00 165 LEU A N 1
ATOM 1282 C CA . LEU A 1 165 ? -4.346 -3.442 5.157 1.00 86.00 165 LEU A CA 1
ATOM 1283 C C . LEU A 1 165 ? -5.147 -4.746 5.095 1.00 86.00 165 LEU A C 1
ATOM 1285 O O . LEU A 1 165 ? -5.086 -5.444 4.085 1.00 86.00 165 LEU A O 1
ATOM 1289 N N . ILE A 1 166 ? -5.928 -5.052 6.135 1.00 86.62 166 ILE A N 1
ATOM 1290 C CA . ILE A 1 166 ? -6.855 -6.191 6.135 1.00 86.62 166 ILE A CA 1
ATOM 1291 C C . ILE A 1 166 ? -7.924 -5.979 5.057 1.00 86.62 166 ILE A C 1
ATOM 1293 O O . ILE A 1 166 ? -8.124 -6.847 4.212 1.00 86.62 166 ILE A O 1
ATOM 1297 N N . PHE A 1 167 ? -8.560 -4.807 5.015 1.00 86.38 167 PHE A N 1
ATOM 1298 C CA . PHE A 1 167 ? -9.585 -4.489 4.015 1.00 86.38 167 PHE A CA 1
ATOM 1299 C C . PHE A 1 167 ? -9.039 -4.541 2.592 1.00 86.38 167 PHE A C 1
ATOM 1301 O O . PHE A 1 167 ? -9.661 -5.127 1.711 1.00 86.38 167 PHE A O 1
ATOM 1308 N N . ALA A 1 168 ? -7.844 -3.994 2.377 1.00 83.56 168 ALA A N 1
ATOM 1309 C CA . ALA A 1 168 ? -7.137 -4.073 1.110 1.00 83.56 168 ALA A CA 1
ATOM 1310 C C . ALA A 1 168 ? -6.902 -5.524 0.678 1.00 83.56 168 ALA A C 1
ATOM 1312 O O . ALA A 1 168 ? -7.143 -5.864 -0.478 1.00 83.56 168 ALA A O 1
ATOM 1313 N N . ALA A 1 169 ? -6.465 -6.383 1.604 1.00 83.19 169 ALA A N 1
ATOM 1314 C CA . ALA A 1 169 ? -6.257 -7.799 1.334 1.00 83.19 169 ALA A CA 1
ATOM 1315 C C . ALA A 1 169 ? -7.560 -8.479 0.883 1.00 83.19 169 ALA A C 1
ATOM 1317 O O . ALA A 1 169 ? -7.571 -9.124 -0.165 1.00 83.19 169 ALA A O 1
ATOM 1318 N N . HIS A 1 170 ? -8.668 -8.259 1.595 1.00 82.31 170 HIS A N 1
ATOM 1319 C CA . HIS A 1 170 ? -9.974 -8.797 1.201 1.00 82.31 170 HIS A CA 1
ATOM 1320 C C . HIS A 1 170 ? -10.456 -8.249 -0.147 1.00 82.31 170 HIS A C 1
ATOM 1322 O O . HIS A 1 170 ? -10.897 -9.020 -0.997 1.00 82.31 170 HIS A O 1
ATOM 1328 N N . ALA A 1 171 ? -10.297 -6.947 -0.391 1.00 82.62 171 ALA A N 1
ATOM 1329 C CA . ALA A 1 171 ? -10.667 -6.325 -1.658 1.00 82.62 171 ALA A CA 1
ATOM 1330 C C . ALA A 1 171 ? -9.892 -6.913 -2.851 1.00 82.62 171 ALA A C 1
ATOM 1332 O O . ALA A 1 171 ? -10.448 -7.044 -3.937 1.00 82.62 171 ALA A O 1
ATOM 1333 N N . THR A 1 172 ? -8.633 -7.333 -2.667 1.00 78.81 172 THR A N 1
ATOM 1334 C CA . THR A 1 172 ? -7.849 -7.959 -3.754 1.00 78.81 172 THR A CA 1
ATOM 1335 C C . THR A 1 172 ? -8.353 -9.340 -4.185 1.00 78.81 172 THR A C 1
ATOM 1337 O O . THR A 1 172 ? -7.958 -9.825 -5.249 1.00 78.81 172 THR A O 1
ATOM 1340 N N . ALA A 1 173 ? -9.211 -9.971 -3.376 1.00 78.56 173 ALA A N 1
ATOM 1341 C CA . ALA A 1 173 ? -9.835 -11.254 -3.682 1.00 78.56 173 ALA A CA 1
ATOM 1342 C C . ALA A 1 173 ? -11.158 -11.116 -4.459 1.00 78.56 173 ALA A C 1
ATOM 1344 O O . ALA A 1 173 ? -11.729 -12.130 -4.857 1.00 78.56 173 ALA A O 1
ATOM 1345 N N . LEU A 1 174 ? -11.640 -9.887 -4.667 1.00 76.38 174 LEU A N 1
ATOM 1346 C CA . LEU A 1 174 ? -12.864 -9.593 -5.406 1.00 76.38 174 LEU A CA 1
ATOM 1347 C C . LEU A 1 174 ? -12.541 -9.263 -6.866 1.00 76.38 174 LEU A C 1
ATOM 1349 O O . LEU A 1 174 ? -11.570 -8.563 -7.153 1.00 76.38 174 LEU A O 1
ATOM 1353 N N . ASP A 1 175 ? -13.388 -9.723 -7.786 1.00 74.62 175 ASP A N 1
ATOM 1354 C CA . ASP A 1 175 ? -13.275 -9.384 -9.212 1.00 74.62 175 ASP A CA 1
ATOM 1355 C C . ASP A 1 175 ? -13.637 -7.913 -9.460 1.00 74.62 175 ASP A C 1
ATOM 1357 O O . ASP A 1 175 ? -13.075 -7.250 -10.334 1.00 74.62 175 ASP A O 1
ATOM 1361 N N . ARG A 1 176 ? -14.588 -7.394 -8.674 1.00 74.00 176 ARG A N 1
ATOM 1362 C CA . ARG A 1 176 ? -15.071 -6.011 -8.708 1.00 74.00 176 ARG A CA 1
ATOM 1363 C C . ARG A 1 176 ? -15.194 -5.455 -7.287 1.00 74.00 176 ARG A C 1
ATOM 1365 O O . ARG A 1 176 ? -16.306 -5.323 -6.775 1.00 74.00 176 ARG A O 1
ATOM 1372 N N . PRO A 1 177 ? -14.077 -5.087 -6.636 1.00 74.69 177 PRO A N 1
ATOM 1373 C CA . PRO A 1 177 ? -14.076 -4.612 -5.248 1.00 74.69 177 PRO A CA 1
ATOM 1374 C C . PRO A 1 177 ? -14.873 -3.321 -5.001 1.00 74.69 177 PRO A C 1
ATOM 1376 O O . PRO A 1 177 ? -15.139 -2.988 -3.855 1.00 74.69 177 PRO A O 1
ATOM 1379 N N . TRP A 1 178 ? -15.243 -2.583 -6.051 1.00 75.50 178 TRP A N 1
ATOM 1380 C CA . TRP A 1 178 ? -16.091 -1.385 -5.964 1.00 75.50 178 TRP A CA 1
ATOM 1381 C C . TRP A 1 178 ? -17.601 -1.686 -6.038 1.00 75.50 178 TRP A C 1
ATOM 1383 O O . TRP A 1 178 ? -18.406 -0.793 -5.796 1.00 75.50 178 TRP A O 1
ATOM 1393 N N . GLU A 1 179 ? -17.988 -2.913 -6.397 1.00 78.00 179 GLU A N 1
ATOM 1394 C CA . GLU A 1 179 ? -19.386 -3.368 -6.514 1.00 78.00 179 GLU A CA 1
ATOM 1395 C C . GLU A 1 179 ? -19.714 -4.495 -5.526 1.00 78.00 179 GLU A C 1
ATOM 1397 O O . GLU A 1 179 ? -20.871 -4.682 -5.159 1.00 78.00 179 GLU A O 1
ATOM 1402 N N . GLN A 1 180 ? -18.710 -5.278 -5.131 1.00 80.12 180 GLN A N 1
ATOM 1403 C CA . GLN A 1 180 ? -18.881 -6.484 -4.333 1.00 80.12 180 GLN A CA 1
ATOM 1404 C C . GLN A 1 180 ? -18.609 -6.219 -2.852 1.00 80.12 180 GLN A C 1
ATOM 1406 O O . GLN A 1 180 ? -17.602 -5.615 -2.485 1.00 80.12 180 GLN A O 1
ATOM 1411 N N . GLU A 1 181 ? -19.488 -6.736 -2.000 1.00 87.62 181 GLU A N 1
ATOM 1412 C CA . GLU A 1 181 ? -19.310 -6.720 -0.551 1.00 87.62 181 GLU A CA 1
ATOM 1413 C C . GLU A 1 181 ? -18.485 -7.926 -0.082 1.00 87.62 181 GLU A C 1
ATOM 1415 O O . GLU A 1 181 ? -18.505 -9.002 -0.686 1.00 87.62 181 GLU A O 1
ATOM 1420 N N . PHE A 1 182 ? -17.783 -7.760 1.037 1.00 84.81 182 PHE A N 1
ATOM 1421 C CA . PHE A 1 182 ? -17.124 -8.847 1.753 1.00 84.81 182 PHE A CA 1
ATOM 1422 C C . PHE A 1 182 ? -17.433 -8.745 3.248 1.00 84.81 182 PHE A C 1
ATOM 1424 O O . PHE A 1 182 ? -17.638 -7.657 3.783 1.00 84.81 182 PHE A O 1
ATOM 1431 N N . ALA A 1 183 ? -17.456 -9.889 3.931 1.00 86.06 183 ALA A N 1
ATOM 1432 C CA . ALA A 1 183 ? -17.672 -9.968 5.371 1.00 86.06 183 ALA A CA 1
ATOM 1433 C C . ALA A 1 183 ? -16.378 -10.384 6.080 1.00 86.06 183 ALA A C 1
ATOM 1435 O O . ALA A 1 183 ? -15.660 -11.262 5.599 1.00 86.06 183 ALA A O 1
ATOM 1436 N N . ILE A 1 184 ? -16.104 -9.773 7.233 1.00 85.06 184 ILE A N 1
ATOM 1437 C CA . ILE A 1 184 ? -14.986 -10.125 8.116 1.00 85.06 184 ILE A CA 1
ATOM 1438 C C . ILE A 1 184 ? -15.556 -10.444 9.495 1.00 85.06 184 ILE A C 1
ATOM 1440 O O . ILE A 1 184 ? -16.391 -9.699 10.010 1.00 85.06 184 ILE A O 1
ATOM 1444 N N . ASP A 1 185 ? -15.100 -11.546 10.087 1.00 84.31 185 ASP A N 1
ATOM 1445 C CA . ASP A 1 185 ? -15.514 -11.961 11.427 1.00 84.31 185 ASP A CA 1
ATOM 1446 C C . ASP A 1 185 ? -14.895 -11.052 12.508 1.00 84.31 185 ASP A C 1
ATOM 1448 O O . ASP A 1 185 ? -13.712 -10.696 12.446 1.00 84.31 185 ASP A O 1
ATOM 1452 N N . ASP A 1 186 ? -15.665 -10.709 13.544 1.00 82.62 186 ASP A N 1
ATOM 1453 C CA . ASP A 1 186 ? -15.202 -9.849 14.640 1.00 82.62 186 ASP A CA 1
ATOM 1454 C C . ASP A 1 186 ? -14.003 -10.476 15.370 1.00 82.62 186 ASP A C 1
ATOM 1456 O O . ASP A 1 186 ? -13.033 -9.790 15.702 1.00 82.62 186 ASP A O 1
ATOM 1460 N N . ARG A 1 187 ? -14.000 -11.806 15.507 1.00 84.12 187 ARG A N 1
ATOM 1461 C CA . ARG A 1 187 ? -12.894 -12.590 16.079 1.00 84.12 187 ARG A CA 1
ATOM 1462 C C . ARG A 1 187 ? -11.606 -12.482 15.272 1.00 84.12 187 ARG A C 1
ATOM 1464 O O . ARG A 1 187 ? -10.521 -12.503 15.855 1.00 84.12 187 ARG A O 1
ATOM 1471 N N . GLN A 1 188 ? -11.706 -12.386 13.947 1.00 83.56 188 GLN A N 1
ATOM 1472 C CA . GLN A 1 188 ? -10.537 -12.203 13.087 1.00 83.56 188 GLN A CA 1
ATOM 1473 C C . GLN A 1 188 ? -9.932 -10.821 13.323 1.00 83.56 188 GLN A C 1
ATOM 1475 O O . GLN A 1 188 ? -8.724 -10.719 13.534 1.00 83.56 188 GLN A O 1
ATOM 1480 N N . ILE A 1 189 ? -10.765 -9.777 13.384 1.00 86.56 189 ILE A N 1
ATOM 1481 C CA . ILE A 1 189 ? -10.310 -8.414 13.688 1.00 86.56 189 ILE A CA 1
ATOM 1482 C C . ILE A 1 189 ? -9.687 -8.355 15.085 1.00 86.56 189 ILE A C 1
ATOM 1484 O O . ILE A 1 189 ? -8.606 -7.787 15.241 1.00 86.56 189 ILE A O 1
ATOM 1488 N N . GLU A 1 190 ? -10.301 -8.987 16.090 1.00 87.81 190 GLU A N 1
ATOM 1489 C CA . GLU A 1 190 ? -9.712 -9.079 17.428 1.00 87.81 190 GLU A CA 1
ATOM 1490 C C . GLU A 1 190 ? -8.306 -9.688 17.380 1.00 87.81 190 GLU A C 1
ATOM 1492 O O . GLU A 1 190 ? -7.383 -9.081 17.923 1.00 87.81 190 GLU A O 1
ATOM 1497 N N . LYS A 1 191 ? -8.136 -10.817 16.676 1.00 87.00 191 LYS A N 1
ATOM 1498 C CA . LYS A 1 191 ? -6.847 -11.508 16.510 1.00 87.00 191 LYS A CA 1
ATOM 1499 C C . LYS A 1 191 ? -5.809 -10.644 15.791 1.00 87.00 191 LYS A C 1
ATOM 1501 O O . LYS A 1 191 ? -4.663 -10.575 16.230 1.00 87.00 191 LYS A O 1
ATOM 1506 N N . TYR A 1 192 ? -6.183 -9.975 14.699 1.00 86.19 192 TYR A N 1
ATOM 1507 C CA . TYR A 1 192 ? -5.257 -9.115 13.955 1.00 86.19 192 TYR A CA 1
ATOM 1508 C C . TYR A 1 192 ? -4.823 -7.886 14.756 1.00 86.19 192 TYR A C 1
ATOM 1510 O O . TYR A 1 192 ? -3.678 -7.448 14.645 1.00 86.19 192 TYR A O 1
ATOM 1518 N N . LEU A 1 193 ? -5.717 -7.344 15.586 1.00 87.19 193 LEU A N 1
ATOM 1519 C CA . LEU A 1 193 ? -5.436 -6.194 16.445 1.00 87.19 193 LEU A CA 1
ATOM 1520 C C . LEU A 1 193 ? -4.823 -6.576 17.804 1.00 87.19 193 LEU A C 1
ATOM 1522 O O . LEU A 1 193 ? -4.519 -5.684 18.602 1.00 87.19 193 LEU A O 1
ATOM 1526 N N . GLY A 1 194 ? -4.651 -7.871 18.094 1.00 87.69 194 GLY A N 1
ATOM 1527 C CA . GLY A 1 194 ? -4.126 -8.369 19.369 1.00 87.69 194 GLY A CA 1
ATOM 1528 C C . GLY A 1 194 ? -5.069 -8.156 20.562 1.00 87.69 194 GLY A C 1
ATOM 1529 O O . GLY A 1 194 ? -4.623 -8.149 21.715 1.00 87.69 194 GLY A O 1
ATOM 1530 N N . LEU A 1 195 ? -6.362 -7.925 20.315 1.00 87.69 195 LEU A N 1
ATOM 1531 C CA . LEU A 1 195 ? -7.366 -7.649 21.346 1.00 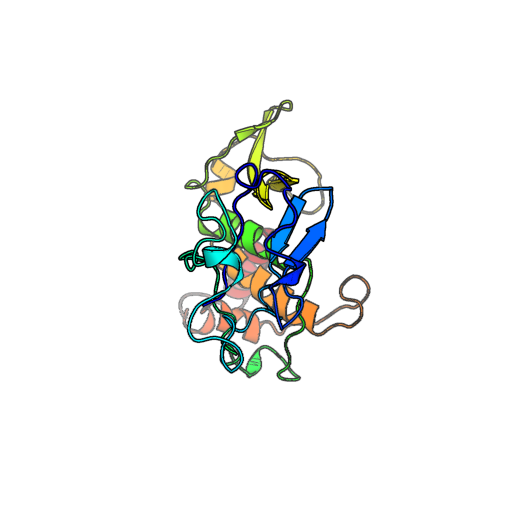87.69 195 LEU A CA 1
ATOM 1532 C C . LEU A 1 195 ? -7.806 -8.911 22.093 1.00 87.69 195 LEU A C 1
ATOM 1534 O O . LEU A 1 195 ? -8.300 -8.815 23.217 1.00 87.69 195 LEU A O 1
ATOM 1538 N N . GLU A 1 196 ? -7.591 -10.098 21.536 1.00 85.56 196 GLU A N 1
ATOM 1539 C CA . GLU A 1 196 ? -7.857 -11.384 22.183 1.00 85.56 196 GLU A CA 1
ATOM 1540 C C . GLU A 1 196 ? -7.010 -11.570 23.452 1.00 85.56 196 GLU A C 1
ATOM 1542 O O . GLU A 1 196 ? -7.474 -12.143 24.439 1.00 85.56 196 GLU A O 1
ATOM 1547 N N . LYS A 1 197 ? -5.794 -11.002 23.467 1.00 88.00 197 LYS A N 1
ATOM 1548 C CA . LYS A 1 197 ? -4.868 -11.049 24.612 1.00 88.00 197 LYS A CA 1
ATOM 1549 C C . LYS A 1 197 ? -5.273 -10.108 25.745 1.00 88.00 197 LYS A C 1
ATOM 1551 O O . LYS A 1 197 ? -4.854 -10.302 26.887 1.00 88.00 197 LYS A O 1
ATOM 1556 N N . ARG A 1 198 ? -6.100 -9.101 25.452 1.00 87.12 198 ARG A N 1
ATOM 1557 C CA . ARG A 1 198 ? -6.602 -8.138 26.435 1.00 87.12 198 ARG A CA 1
ATOM 1558 C C . ARG A 1 198 ? -7.760 -8.725 27.233 1.00 87.12 198 ARG A C 1
ATOM 1560 O O . ARG A 1 198 ? -8.896 -8.783 26.761 1.00 87.12 198 ARG A O 1
ATOM 1567 N N . LYS A 1 199 ? -7.449 -9.176 28.451 1.00 89.25 199 LYS A N 1
ATOM 1568 C CA . LYS A 1 199 ? -8.421 -9.695 29.433 1.00 89.25 199 LYS A CA 1
ATOM 1569 C C . LYS A 1 199 ? -9.074 -8.597 30.278 1.00 89.25 199 LYS A C 1
ATOM 1571 O O . LYS A 1 199 ? -10.030 -8.868 30.990 1.00 89.25 199 LYS A O 1
ATOM 1576 N N . ASP A 1 200 ? -8.556 -7.377 30.193 1.00 91.19 200 ASP A N 1
ATOM 1577 C CA . ASP A 1 200 ? -9.034 -6.194 30.908 1.00 91.19 200 ASP A CA 1
ATOM 1578 C C . ASP A 1 200 ? -10.295 -5.573 30.279 1.00 91.19 200 ASP A C 1
ATOM 1580 O O . ASP A 1 200 ? -10.994 -4.799 30.927 1.00 91.19 200 ASP A O 1
ATOM 1584 N N . LEU A 1 201 ? -10.614 -5.925 29.028 1.00 89.62 201 LEU A N 1
ATOM 1585 C CA . LEU A 1 201 ? -11.784 -5.418 28.312 1.00 89.62 201 LEU A CA 1
ATOM 1586 C C . LEU A 1 201 ? -12.902 -6.454 28.222 1.00 89.62 201 LEU A C 1
ATOM 1588 O O . LEU A 1 201 ? -12.680 -7.604 27.838 1.00 89.62 201 LEU A O 1
ATOM 1592 N N . SER A 1 202 ? -14.135 -6.001 28.465 1.00 90.31 202 SER A N 1
ATOM 1593 C CA . SER A 1 202 ? -15.337 -6.768 28.133 1.00 90.31 202 SER A CA 1
ATOM 1594 C C . SER A 1 202 ? -15.495 -6.916 26.615 1.00 90.31 202 SER A C 1
ATOM 1596 O O . SER A 1 202 ? -14.987 -6.100 25.842 1.00 90.31 202 SER A O 1
ATOM 1598 N N . LYS A 1 203 ? -16.260 -7.923 26.170 1.00 87.12 203 LYS A N 1
ATOM 1599 C CA . LYS A 1 203 ? -16.567 -8.117 24.741 1.00 87.12 203 LYS A CA 1
ATOM 1600 C C . LYS A 1 203 ? -17.150 -6.847 24.105 1.00 87.12 203 LYS A C 1
ATOM 1602 O O . LYS A 1 203 ? -16.727 -6.442 23.031 1.00 87.12 203 LYS A O 1
ATOM 1607 N N . ASN A 1 204 ? -18.074 -6.177 24.796 1.00 89.44 204 ASN A N 1
ATOM 1608 C CA . ASN A 1 204 ? -18.696 -4.953 24.289 1.00 89.44 204 ASN A CA 1
ATOM 1609 C C . ASN A 1 204 ? -17.684 -3.794 24.167 1.00 89.44 204 ASN A C 1
ATOM 1611 O O . ASN A 1 204 ? -17.688 -3.053 23.185 1.00 89.44 204 ASN A O 1
ATOM 1615 N N . ALA A 1 205 ? -16.758 -3.675 25.123 1.00 89.38 205 ALA A N 1
ATOM 1616 C CA . ALA A 1 205 ? -15.692 -2.678 25.058 1.00 89.38 205 ALA A CA 1
ATOM 1617 C C . ALA A 1 205 ? -14.729 -2.930 23.883 1.00 89.38 205 ALA A C 1
ATOM 1619 O O . ALA A 1 205 ? -14.336 -1.980 23.207 1.00 89.38 205 ALA A O 1
ATOM 1620 N N . LYS A 1 206 ? -14.395 -4.198 23.589 1.00 88.81 206 LYS A N 1
ATOM 1621 C CA . LYS A 1 206 ? -13.598 -4.564 22.404 1.00 88.81 206 LYS A CA 1
ATOM 1622 C C . LYS A 1 206 ? -14.316 -4.204 21.106 1.00 88.81 206 LYS A C 1
ATOM 1624 O O . LYS A 1 206 ? -13.715 -3.559 20.256 1.00 88.81 206 LYS A O 1
ATOM 1629 N N . LEU A 1 207 ? -15.602 -4.535 20.986 1.00 88.75 207 LEU A N 1
ATOM 1630 C CA . LEU A 1 207 ? -16.408 -4.194 19.808 1.00 88.75 207 LEU A CA 1
ATOM 1631 C C . LEU A 1 207 ? -16.521 -2.681 19.598 1.00 88.75 207 LEU A C 1
ATOM 1633 O O . LEU A 1 207 ? -16.395 -2.198 18.475 1.00 88.75 207 LEU A O 1
ATOM 1637 N N . THR A 1 208 ? -16.700 -1.922 20.680 1.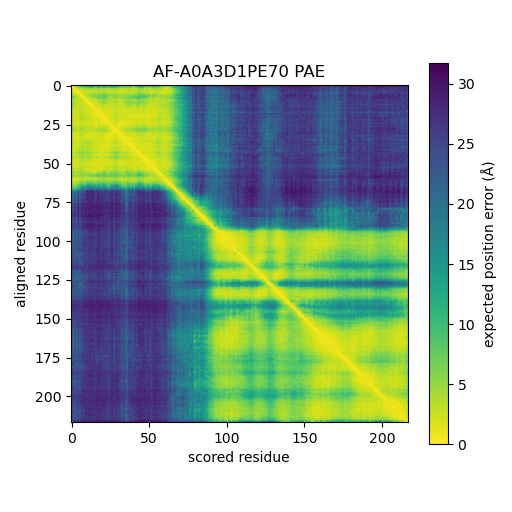00 90.44 208 THR A N 1
ATOM 1638 C CA . THR A 1 208 ? -16.746 -0.453 20.627 1.00 90.44 208 THR A CA 1
ATOM 1639 C C . THR A 1 208 ? -15.404 0.118 20.175 1.00 90.44 208 THR A C 1
ATOM 1641 O O . THR A 1 208 ? -15.361 1.007 19.329 1.00 90.44 208 THR A O 1
ATOM 1644 N N . LEU A 1 209 ? -14.297 -0.426 20.688 1.00 90.75 209 LEU A N 1
ATOM 1645 C CA . LEU A 1 209 ? -12.958 -0.028 20.275 1.00 90.75 209 LEU A CA 1
ATOM 1646 C C . LEU A 1 209 ? -12.707 -0.330 18.795 1.00 90.75 209 LEU A C 1
ATOM 1648 O O . LEU A 1 209 ? -12.232 0.542 18.077 1.00 90.75 209 LEU A O 1
ATOM 1652 N N . ILE A 1 210 ? -13.068 -1.530 18.334 1.00 89.75 210 ILE A N 1
ATOM 1653 C CA . ILE A 1 210 ? -12.975 -1.919 16.921 1.00 89.75 210 ILE A CA 1
ATOM 1654 C C . ILE A 1 210 ? -13.775 -0.944 16.055 1.00 89.75 210 ILE A C 1
ATOM 1656 O O . ILE A 1 210 ? -13.236 -0.419 15.087 1.00 89.75 210 ILE A O 1
ATOM 1660 N N . LYS A 1 211 ? -15.019 -0.632 16.436 1.00 88.69 211 LYS A N 1
ATOM 1661 C CA . LYS A 1 211 ? -15.864 0.335 15.723 1.00 88.69 211 LYS A CA 1
ATOM 1662 C C . LYS A 1 211 ? -15.231 1.727 15.648 1.00 88.69 211 LYS A C 1
ATOM 1664 O O . LYS A 1 211 ? -15.288 2.366 14.605 1.00 88.69 211 LYS A O 1
ATOM 1669 N N . ASN A 1 212 ? -14.614 2.192 16.731 1.00 88.62 212 ASN A N 1
ATOM 1670 C CA . ASN A 1 212 ? -13.953 3.496 16.745 1.00 88.62 212 ASN A CA 1
ATOM 1671 C C . ASN A 1 212 ? -12.736 3.532 15.816 1.00 88.62 212 ASN A C 1
ATOM 1673 O O . ASN A 1 212 ? -12.562 4.517 15.112 1.00 88.62 212 ASN A O 1
ATOM 1677 N N . ILE A 1 213 ? -11.930 2.466 15.786 1.00 88.56 213 ILE A N 1
ATOM 1678 C CA . ILE A 1 213 ? -10.780 2.364 14.876 1.00 88.56 213 ILE A CA 1
ATOM 1679 C C . ILE A 1 213 ? -11.265 2.259 13.421 1.00 88.56 213 ILE A C 1
ATOM 1681 O O . ILE A 1 213 ? -10.687 2.885 12.543 1.00 88.56 213 ILE A O 1
ATOM 1685 N N . LEU A 1 214 ? -12.351 1.522 13.170 1.00 84.81 214 LEU A N 1
ATOM 1686 C CA . LEU A 1 214 ? -12.969 1.404 11.845 1.00 84.81 214 LEU A CA 1
ATOM 1687 C C . LEU A 1 214 ? -13.457 2.742 11.293 1.00 84.81 214 LEU A C 1
ATOM 1689 O O . LEU A 1 214 ? -13.325 2.981 10.106 1.00 84.81 214 LEU A O 1
ATOM 1693 N N . ASN A 1 215 ? -13.990 3.620 12.140 1.00 82.62 215 ASN A N 1
ATOM 1694 C CA . ASN A 1 215 ? -14.434 4.949 11.715 1.00 82.62 215 ASN A CA 1
ATOM 1695 C C . ASN A 1 215 ? -13.277 5.921 11.421 1.00 82.62 215 ASN A C 1
ATOM 1697 O O . ASN A 1 215 ? -13.530 7.025 10.947 1.00 82.62 215 ASN A O 1
ATOM 1701 N N . GLN A 1 216 ? -12.037 5.551 11.761 1.00 77.38 216 GLN A N 1
ATOM 1702 C CA . GLN A 1 216 ? -10.830 6.289 11.372 1.00 77.38 216 GLN A CA 1
ATOM 1703 C C . GLN A 1 216 ? -10.255 5.790 10.040 1.00 77.38 216 GLN A C 1
ATOM 1705 O O . GLN A 1 216 ? -9.302 6.393 9.543 1.00 77.38 216 GLN A O 1
ATOM 1710 N N . ALA A 1 217 ? -10.799 4.684 9.522 1.00 59.72 217 ALA A N 1
ATOM 1711 C CA . ALA A 1 217 ? -10.429 4.078 8.255 1.00 59.72 217 ALA A CA 1
ATOM 1712 C C . ALA A 1 217 ? -11.390 4.472 7.122 1.00 59.72 217 ALA A C 1
ATOM 1714 O O . ALA A 1 217 ? -12.540 4.856 7.419 1.00 59.72 217 ALA A O 1
#

Mean predicted aligned error: 15.78 Å

Nearest PDB structures (foldseek):
  1blu-assembly1_A  TM=9.445E-01  e=2.705E-04  Allochromatium vinosum
  3eun-assembly1_A  TM=9.327E-01  e=3.035E-04  Allochromatium vinosum
  3exy-assembly1_A  TM=8.363E-01  e=6.793E-04  Allochromatium vinosum
  2zvs-assembly1_A  TM=9.120E-01  e=7.191E-03  Escherichia coli K-12
  1rgv-assembly1_A  TM=7.892E-01  e=2.027E-03  Thauera aromatica K172